Protein AF-X7ZBT9-F1 (afdb_monomer)

Structure (mmCIF, N/CA/C/O backbone):
data_AF-X7ZBT9-F1
#
_entry.id   AF-X7ZBT9-F1
#
loop_
_atom_site.group_PDB
_atom_site.id
_atom_site.type_symbol
_atom_site.label_atom_id
_atom_site.label_alt_id
_atom_site.label_comp_id
_atom_site.label_asym_id
_atom_site.label_entity_id
_atom_site.label_seq_id
_atom_site.pdbx_PDB_ins_code
_atom_site.Cartn_x
_atom_site.Cartn_y
_atom_site.Cartn_z
_atom_site.occupancy
_atom_site.B_iso_or_equiv
_atom_site.auth_seq_id
_atom_site.auth_comp_id
_atom_site.auth_asym_id
_atom_site.auth_atom_id
_atom_site.pdbx_PDB_model_num
ATOM 1 N N . MET A 1 1 ? 26.640 13.784 -29.247 1.00 38.78 1 MET A N 1
ATOM 2 C CA . MET A 1 1 ? 25.523 13.058 -28.616 1.00 38.78 1 MET A CA 1
ATOM 3 C C . MET A 1 1 ? 25.460 11.710 -29.312 1.00 38.78 1 MET A C 1
ATOM 5 O O . MET A 1 1 ? 25.264 11.748 -30.520 1.00 38.78 1 MET A O 1
ATOM 9 N N . PRO A 1 2 ? 25.760 10.568 -28.675 1.00 46.66 2 PRO A N 1
ATOM 10 C CA . PRO A 1 2 ? 25.520 9.290 -29.325 1.00 46.66 2 PRO A CA 1
ATOM 11 C C . PRO A 1 2 ? 24.024 8.960 -29.252 1.00 46.66 2 PRO A C 1
ATOM 13 O O . PRO A 1 2 ? 23.369 9.234 -28.246 1.00 46.66 2 PRO A O 1
ATOM 16 N N . ASP A 1 3 ? 23.516 8.446 -30.366 1.00 45.28 3 ASP A N 1
ATOM 17 C CA . ASP A 1 3 ? 22.115 8.160 -30.655 1.00 45.28 3 ASP A CA 1
ATOM 18 C C . ASP A 1 3 ? 21.509 7.125 -29.697 1.00 45.28 3 ASP A C 1
ATOM 20 O O . ASP A 1 3 ? 22.097 6.074 -29.435 1.00 45.28 3 ASP A O 1
ATOM 24 N N . GLY A 1 4 ? 20.313 7.428 -29.186 1.00 46.06 4 GLY A N 1
ATOM 25 C CA . GLY A 1 4 ? 19.530 6.525 -28.350 1.00 46.06 4 GLY A CA 1
ATOM 26 C C . GLY A 1 4 ? 19.068 5.315 -29.156 1.00 46.06 4 GLY A C 1
ATOM 27 O O . GLY A 1 4 ? 18.227 5.437 -30.048 1.00 46.06 4 GLY A O 1
ATOM 28 N N . ILE A 1 5 ? 19.623 4.147 -28.841 1.00 51.16 5 ILE A N 1
ATOM 29 C CA . ILE A 1 5 ? 19.105 2.868 -29.322 1.00 51.16 5 ILE A CA 1
ATOM 30 C C . ILE A 1 5 ? 17.706 2.710 -28.703 1.00 51.16 5 ILE A C 1
ATOM 32 O O . ILE A 1 5 ? 17.593 2.775 -27.478 1.00 51.16 5 ILE A O 1
ATOM 36 N N . PRO A 1 6 ? 16.636 2.556 -29.505 1.00 51.16 6 PRO A N 1
ATOM 37 C CA . PRO A 1 6 ? 15.311 2.301 -28.956 1.00 51.16 6 PRO A CA 1
ATOM 38 C C . PRO A 1 6 ? 15.354 0.997 -28.147 1.00 51.16 6 PRO A C 1
ATOM 40 O O . PRO A 1 6 ? 16.015 0.053 -28.595 1.00 51.16 6 PRO A O 1
ATOM 43 N N . PRO A 1 7 ? 14.669 0.925 -26.991 1.00 56.88 7 PRO A N 1
ATOM 44 C CA . PRO A 1 7 ? 14.669 -0.277 -26.176 1.00 56.88 7 PRO A CA 1
ATOM 45 C C . PRO A 1 7 ? 14.214 -1.443 -27.046 1.00 56.88 7 PRO A C 1
ATOM 47 O O . PRO A 1 7 ? 13.258 -1.339 -27.826 1.00 56.88 7 PRO A O 1
ATOM 50 N N . SER A 1 8 ? 14.938 -2.549 -26.955 1.00 60.81 8 SER A N 1
ATOM 51 C CA . SER A 1 8 ? 14.521 -3.787 -27.591 1.00 60.81 8 SER A CA 1
ATOM 52 C C . SER A 1 8 ? 13.119 -4.153 -27.085 1.00 60.81 8 SER A C 1
ATOM 54 O O . SER A 1 8 ? 12.761 -3.871 -25.941 1.00 60.81 8 SER A O 1
ATOM 56 N N . GLY A 1 9 ? 12.289 -4.797 -27.914 1.00 61.31 9 GLY A N 1
ATOM 57 C CA . GLY A 1 9 ? 10.924 -5.177 -27.507 1.00 61.31 9 GLY A CA 1
ATOM 58 C C . GLY A 1 9 ? 10.864 -6.055 -26.244 1.00 61.31 9 GLY A C 1
ATOM 59 O O . GLY A 1 9 ? 9.815 -6.144 -25.614 1.00 61.31 9 GLY A O 1
ATOM 60 N N . LEU A 1 10 ? 11.992 -6.665 -25.860 1.00 67.62 10 LEU A N 1
ATOM 61 C CA . LEU A 1 10 ? 12.171 -7.420 -24.621 1.00 67.62 10 LEU A CA 1
ATOM 62 C C . LEU A 1 10 ? 12.239 -6.509 -23.384 1.00 67.62 10 LEU A C 1
ATOM 64 O O . LEU A 1 10 ? 11.583 -6.800 -22.393 1.00 67.62 10 LEU A O 1
ATOM 68 N N . GLU A 1 11 ? 12.960 -5.388 -23.452 1.00 77.88 11 GLU A N 1
ATOM 69 C CA . GLU A 1 11 ? 13.123 -4.449 -22.328 1.00 77.88 11 GLU A CA 1
ATOM 70 C C . GLU A 1 11 ? 11.810 -3.722 -22.002 1.00 77.88 11 GLU A C 1
ATOM 72 O O . GLU A 1 11 ? 11.448 -3.563 -20.837 1.00 77.88 11 GLU A O 1
ATOM 77 N N . ALA A 1 12 ? 11.046 -3.349 -23.034 1.00 77.19 12 ALA A N 1
ATOM 78 C CA . ALA A 1 12 ? 9.715 -2.770 -22.857 1.00 77.19 12 ALA A CA 1
ATOM 79 C C . ALA A 1 12 ? 8.717 -3.771 -22.243 1.00 77.19 12 ALA A C 1
ATOM 81 O O . ALA A 1 12 ? 7.903 -3.386 -21.404 1.00 77.19 12 ALA A O 1
ATOM 82 N N . GLY A 1 13 ? 8.790 -5.046 -22.643 1.00 82.88 13 GLY A N 1
ATOM 83 C CA . GLY A 1 13 ? 7.959 -6.115 -22.085 1.00 82.88 13 GLY A CA 1
ATOM 84 C C . GLY A 1 13 ? 8.285 -6.414 -20.621 1.00 82.88 13 GLY A C 1
ATOM 85 O O . GLY A 1 13 ? 7.374 -6.496 -19.800 1.00 82.88 13 GLY A O 1
ATOM 86 N N . GLU A 1 14 ? 9.572 -6.498 -20.279 1.00 86.88 14 GLU A N 1
ATOM 87 C CA . GLU A 1 14 ? 10.027 -6.751 -18.906 1.00 86.88 14 GLU A CA 1
ATOM 88 C C . GLU A 1 14 ? 9.612 -5.614 -17.963 1.00 86.88 14 GLU A C 1
ATOM 90 O O . GLU A 1 14 ? 9.043 -5.858 -16.898 1.00 86.88 14 GLU A O 1
ATOM 95 N N . LEU A 1 15 ? 9.801 -4.352 -18.374 1.00 88.62 15 LEU A N 1
ATOM 96 C CA . LEU A 1 15 ? 9.361 -3.209 -17.573 1.00 88.62 15 LEU A CA 1
ATOM 97 C C . LEU A 1 15 ? 7.840 -3.187 -17.378 1.00 88.62 15 LEU A C 1
ATOM 99 O O . LEU A 1 15 ? 7.372 -2.841 -16.292 1.00 88.62 15 LEU A O 1
ATOM 103 N N . ALA A 1 16 ? 7.066 -3.554 -18.401 1.00 89.31 16 ALA A N 1
ATOM 104 C CA . ALA A 1 16 ? 5.615 -3.668 -18.280 1.00 89.31 16 ALA A CA 1
ATOM 105 C C . ALA A 1 16 ? 5.220 -4.757 -17.267 1.00 89.31 16 ALA A C 1
ATOM 107 O O . ALA A 1 16 ? 4.338 -4.536 -16.437 1.00 89.31 16 ALA A O 1
ATOM 108 N N . ASP A 1 17 ? 5.909 -5.900 -17.267 1.00 89.56 17 ASP A N 1
ATOM 109 C CA . ASP A 1 17 ? 5.680 -6.963 -16.289 1.00 89.56 17 ASP A CA 1
ATOM 110 C C . ASP A 1 17 ? 6.048 -6.544 -14.861 1.00 89.56 17 ASP A C 1
ATOM 112 O O . ASP A 1 17 ? 5.274 -6.803 -13.934 1.00 89.56 17 ASP A O 1
ATOM 116 N N . ILE A 1 18 ? 7.168 -5.838 -14.683 1.00 92.38 18 ILE A N 1
ATOM 117 C CA . ILE A 1 18 ? 7.577 -5.256 -13.398 1.00 92.38 18 ILE A CA 1
ATOM 118 C C . ILE A 1 18 ? 6.502 -4.285 -12.890 1.00 92.38 18 ILE A C 1
ATOM 120 O O . ILE A 1 18 ? 6.001 -4.457 -11.777 1.00 92.38 18 ILE A O 1
ATOM 124 N N . LYS A 1 19 ? 6.090 -3.315 -13.721 1.00 93.50 19 LYS A N 1
ATOM 125 C CA . LYS A 1 19 ? 5.034 -2.339 -13.393 1.00 93.50 19 LYS A CA 1
ATOM 126 C C . LYS A 1 19 ? 3.733 -3.037 -13.010 1.00 93.50 19 LYS A C 1
ATOM 128 O O . LYS A 1 19 ? 3.103 -2.681 -12.013 1.00 93.50 19 LYS A O 1
ATOM 133 N N . ARG A 1 20 ? 3.346 -4.070 -13.759 1.00 94.06 20 ARG A N 1
ATOM 134 C CA . ARG A 1 20 ? 2.137 -4.855 -13.502 1.00 94.06 20 ARG A CA 1
ATOM 135 C C . ARG A 1 20 ? 2.178 -5.532 -12.134 1.00 94.06 20 ARG A C 1
ATOM 137 O O . ARG A 1 20 ? 1.228 -5.381 -11.367 1.00 94.06 20 ARG A O 1
ATOM 144 N N . VAL A 1 21 ? 3.245 -6.260 -11.793 1.00 95.00 21 VAL A N 1
ATOM 145 C CA . VAL A 1 21 ? 3.297 -6.973 -10.501 1.00 95.00 21 VAL A CA 1
ATOM 146 C C . VAL A 1 21 ? 3.386 -6.019 -9.310 1.00 95.00 21 VAL A C 1
ATOM 148 O O . VAL A 1 21 ? 2.762 -6.277 -8.279 1.00 95.00 21 VAL A O 1
ATOM 151 N N . THR A 1 22 ? 4.075 -4.880 -9.443 1.00 95.19 22 THR A N 1
ATOM 152 C CA . THR A 1 22 ? 4.143 -3.877 -8.370 1.00 95.19 22 THR A CA 1
ATOM 153 C C . THR A 1 22 ? 2.823 -3.135 -8.194 1.00 95.19 22 THR A C 1
ATOM 155 O O . THR A 1 22 ? 2.362 -2.976 -7.065 1.00 95.19 22 THR A O 1
ATOM 158 N N . ASN A 1 23 ? 2.158 -2.743 -9.285 1.00 96.44 23 ASN A N 1
ATOM 159 C CA . ASN A 1 23 ? 0.844 -2.103 -9.211 1.00 96.44 23 ASN A CA 1
ATOM 160 C C . ASN A 1 23 ? -0.210 -3.066 -8.639 1.00 96.44 23 ASN A C 1
ATOM 162 O O . ASN A 1 23 ? -1.029 -2.660 -7.813 1.00 96.44 23 ASN A O 1
ATOM 166 N N . GLN A 1 24 ? -0.158 -4.354 -9.003 1.00 96.44 24 GLN A N 1
ATOM 167 C CA . GLN A 1 24 ? -1.043 -5.365 -8.420 1.00 96.44 24 GLN A CA 1
ATOM 168 C C . GLN A 1 24 ? -0.802 -5.513 -6.913 1.00 96.44 24 GLN A C 1
ATOM 170 O O . GLN A 1 24 ? -1.763 -5.552 -6.147 1.00 96.44 24 GLN A O 1
ATOM 175 N N . ALA A 1 25 ? 0.459 -5.517 -6.469 1.00 96.50 25 ALA A N 1
ATOM 176 C CA . ALA A 1 25 ? 0.789 -5.555 -5.047 1.00 96.50 25 ALA A CA 1
ATOM 177 C C . ALA A 1 25 ? 0.223 -4.346 -4.280 1.00 96.50 25 ALA A C 1
ATOM 179 O O . ALA A 1 25 ? -0.287 -4.515 -3.173 1.00 96.50 25 ALA A O 1
ATOM 180 N N . VAL A 1 26 ? 0.249 -3.143 -4.870 1.00 97.19 26 VAL A N 1
ATOM 181 C CA . VAL A 1 26 ? -0.353 -1.938 -4.268 1.00 97.19 26 VAL A CA 1
ATOM 182 C C . VAL A 1 26 ? -1.865 -2.098 -4.112 1.00 97.19 26 VAL A C 1
ATOM 184 O O . VAL A 1 26 ? -2.407 -1.810 -3.044 1.00 97.19 26 VAL A O 1
ATOM 187 N N . VAL A 1 27 ? -2.555 -2.587 -5.145 1.00 97.00 27 VAL A N 1
ATOM 188 C CA . VAL A 1 27 ? -4.008 -2.822 -5.100 1.00 97.00 27 VAL A CA 1
ATOM 189 C C . VAL A 1 27 ? -4.367 -3.885 -4.055 1.00 97.00 27 VAL A C 1
ATOM 191 O O . VAL A 1 27 ? -5.277 -3.673 -3.246 1.00 97.00 27 VAL A O 1
ATOM 194 N N . ASP A 1 28 ? -3.627 -4.992 -4.021 1.00 96.62 28 ASP A N 1
ATOM 195 C CA . ASP A 1 28 ? -3.826 -6.078 -3.057 1.00 96.62 28 ASP A CA 1
ATOM 196 C C . ASP A 1 28 ? -3.590 -5.596 -1.618 1.00 96.62 28 ASP A C 1
ATOM 198 O O . ASP A 1 28 ? -4.358 -5.915 -0.705 1.00 96.62 28 ASP A O 1
ATOM 202 N N . GLN A 1 29 ? -2.560 -4.777 -1.398 1.00 96.44 29 GLN A N 1
ATOM 203 C CA . GLN A 1 29 ? -2.276 -4.213 -0.084 1.00 96.44 29 GLN A CA 1
ATOM 204 C C . GLN A 1 29 ? -3.326 -3.169 0.325 1.00 96.44 29 GLN A C 1
ATOM 206 O O . GLN A 1 29 ? -3.733 -3.136 1.488 1.00 96.44 29 GLN A O 1
ATOM 211 N N . MET A 1 30 ? -3.861 -2.385 -0.618 1.00 97.44 30 MET A N 1
ATOM 212 C CA . MET A 1 30 ? -4.964 -1.458 -0.341 1.00 97.44 30 MET A CA 1
ATOM 213 C C . MET A 1 30 ? -6.231 -2.199 0.101 1.00 97.44 30 MET A C 1
ATOM 215 O O . MET A 1 30 ? -6.981 -1.703 0.944 1.00 97.44 30 MET A O 1
ATOM 219 N N . ALA A 1 31 ? -6.474 -3.410 -0.410 1.00 97.19 31 ALA A N 1
ATOM 220 C CA . ALA A 1 31 ? -7.574 -4.239 0.073 1.00 97.19 31 ALA A CA 1
ATOM 221 C C . ALA A 1 31 ? -7.416 -4.584 1.567 1.00 97.19 31 ALA A C 1
ATOM 223 O O . ALA A 1 31 ? -8.400 -4.535 2.310 1.00 97.19 31 ALA A O 1
ATOM 224 N N . LYS A 1 32 ? -6.186 -4.847 2.036 1.00 96.62 32 LYS A N 1
ATOM 225 C CA . LYS A 1 32 ? -5.897 -5.066 3.466 1.00 96.62 32 LYS A CA 1
ATOM 226 C C . LYS A 1 32 ? -6.098 -3.794 4.291 1.00 96.62 32 LYS A C 1
ATOM 228 O O . LYS A 1 32 ? -6.722 -3.858 5.347 1.00 96.62 32 LYS A O 1
ATOM 233 N N . VAL A 1 33 ? -5.655 -2.640 3.785 1.00 97.44 33 VAL A N 1
ATOM 234 C CA . VAL A 1 33 ? -5.876 -1.326 4.422 1.00 97.44 33 VAL A CA 1
ATOM 235 C C . VAL A 1 33 ? -7.374 -1.050 4.604 1.00 97.44 33 VAL A C 1
ATOM 237 O O . VAL A 1 33 ? -7.819 -0.716 5.702 1.00 97.44 33 VAL A O 1
ATOM 240 N N . ARG A 1 34 ? -8.186 -1.268 3.560 1.00 98.00 34 ARG A N 1
ATOM 241 C CA . ARG A 1 34 ? -9.652 -1.117 3.626 1.00 98.00 34 ARG A CA 1
ATOM 242 C C . ARG A 1 34 ? -10.294 -2.096 4.607 1.00 98.00 34 ARG A C 1
ATOM 244 O O . ARG A 1 34 ? -11.214 -1.717 5.329 1.00 98.00 34 ARG A O 1
ATOM 251 N N . ALA A 1 35 ? -9.821 -3.341 4.654 1.00 97.50 35 ALA A N 1
ATOM 252 C CA . ALA A 1 35 ? -10.314 -4.331 5.608 1.00 97.50 35 ALA A CA 1
ATOM 253 C C . ALA A 1 35 ? -10.018 -3.924 7.063 1.00 97.50 35 ALA A C 1
ATOM 255 O O . ALA A 1 35 ? -10.899 -4.039 7.916 1.00 97.50 35 ALA A O 1
ATOM 256 N N . ALA A 1 36 ? -8.820 -3.396 7.334 1.00 96.31 36 ALA A N 1
ATOM 257 C CA . ALA A 1 36 ? -8.447 -2.894 8.653 1.00 96.31 36 ALA A CA 1
ATOM 258 C C . ALA A 1 36 ? -9.293 -1.676 9.067 1.00 96.31 36 ALA A C 1
ATOM 260 O O . ALA A 1 36 ? -9.833 -1.659 10.173 1.00 96.31 36 ALA A O 1
ATOM 261 N N . GLN A 1 37 ? -9.497 -0.709 8.162 1.00 96.12 37 GLN A N 1
ATOM 262 C CA . GLN A 1 37 ? -10.377 0.440 8.413 1.00 96.12 37 GLN A CA 1
ATOM 263 C C . GLN A 1 37 ? -11.812 -0.009 8.726 1.00 96.12 37 GLN A C 1
ATOM 265 O O . GLN A 1 37 ? -12.390 0.396 9.731 1.00 96.12 37 GLN A O 1
ATOM 270 N N . LYS A 1 38 ? -12.358 -0.940 7.935 1.00 97.38 38 LYS A N 1
ATOM 271 C CA . LYS A 1 38 ? -13.702 -1.486 8.160 1.00 97.38 38 LYS A CA 1
ATOM 272 C C . LYS A 1 38 ? -13.843 -2.168 9.525 1.00 97.38 38 LYS A C 1
ATOM 274 O O . LYS A 1 38 ? -14.918 -2.124 10.123 1.00 97.38 38 LYS A O 1
ATOM 279 N N . ALA A 1 39 ? -12.785 -2.803 10.029 1.00 96.62 39 ALA A N 1
ATOM 280 C CA . ALA A 1 39 ? -12.795 -3.413 11.355 1.00 96.62 39 ALA A CA 1
ATOM 281 C C . ALA A 1 39 ? -12.865 -2.358 12.476 1.00 96.62 39 ALA A C 1
ATOM 283 O O . ALA A 1 39 ? -13.600 -2.558 13.446 1.00 96.62 39 ALA A O 1
ATOM 284 N N . ILE A 1 40 ? -12.172 -1.221 12.319 1.00 95.00 40 ILE A N 1
ATOM 285 C CA . ILE A 1 40 ? -12.288 -0.062 13.221 1.00 95.00 40 ILE A CA 1
ATOM 286 C C . ILE A 1 40 ? -13.719 0.480 13.195 1.00 95.00 40 ILE A C 1
ATOM 288 O O . ILE A 1 40 ? -14.344 0.606 14.249 1.00 95.00 40 ILE A O 1
ATOM 292 N N . ASP A 1 41 ? -14.265 0.733 12.004 1.00 96.38 41 ASP A N 1
ATOM 293 C CA . ASP A 1 41 ? -15.617 1.278 11.842 1.00 96.38 41 ASP A CA 1
ATOM 294 C C . ASP A 1 41 ? -16.671 0.354 12.468 1.00 96.38 41 ASP A C 1
ATOM 296 O O . ASP A 1 41 ? -17.585 0.809 13.155 1.00 96.38 41 ASP A O 1
ATOM 300 N N . HIS A 1 42 ? -16.516 -0.963 12.302 1.00 96.31 42 HIS A N 1
ATOM 301 C CA . HIS A 1 42 ? -17.393 -1.959 12.912 1.00 96.31 42 HIS A CA 1
ATOM 302 C C . HIS A 1 42 ? -17.316 -1.955 14.447 1.00 96.31 42 HIS A C 1
ATOM 304 O O . HIS A 1 42 ? -18.346 -2.055 15.121 1.00 96.31 42 HIS A O 1
ATOM 310 N N . ALA A 1 43 ? -16.115 -1.835 15.021 1.00 94.81 43 ALA A N 1
ATOM 311 C CA . ALA A 1 43 ? -15.944 -1.741 16.469 1.00 94.81 43 ALA A CA 1
ATOM 312 C C . ALA A 1 43 ? -16.605 -0.469 17.029 1.00 94.81 43 ALA A C 1
ATOM 314 O O . ALA A 1 43 ? -17.355 -0.540 18.004 1.00 94.81 43 ALA A O 1
ATOM 315 N N . LEU A 1 44 ? -16.411 0.675 16.366 1.00 94.69 44 LEU A N 1
ATOM 316 C CA . LEU A 1 44 ? -17.047 1.941 16.738 1.00 94.69 44 LEU A CA 1
ATOM 317 C C . LEU A 1 44 ? -18.575 1.876 16.613 1.00 94.69 44 LEU A C 1
ATOM 319 O O . LEU A 1 44 ? -19.286 2.280 17.534 1.00 94.69 44 LEU A O 1
ATOM 323 N N . ALA A 1 45 ? -19.091 1.304 15.524 1.00 96.06 45 ALA A N 1
ATOM 324 C CA . ALA A 1 45 ? -20.523 1.101 15.329 1.00 96.06 45 ALA A CA 1
ATOM 325 C C . ALA A 1 45 ? -21.121 0.171 16.396 1.00 96.06 45 ALA A C 1
ATOM 327 O O . ALA A 1 45 ? -22.215 0.424 16.898 1.00 96.06 45 ALA A O 1
ATOM 328 N N . THR A 1 46 ? -20.400 -0.879 16.797 1.00 93.88 46 THR A N 1
ATOM 329 C CA . THR A 1 46 ? -20.829 -1.781 17.878 1.00 93.88 46 THR A CA 1
ATOM 330 C C . THR A 1 46 ? -20.918 -1.032 19.207 1.00 93.88 46 THR A C 1
ATOM 332 O O . THR A 1 46 ? -21.944 -1.100 19.880 1.00 93.88 46 THR A O 1
ATOM 335 N N . ALA A 1 47 ? -19.890 -0.254 19.555 1.00 93.75 47 ALA A N 1
ATOM 336 C CA . ALA A 1 47 ? -19.886 0.554 20.771 1.00 93.75 47 ALA A CA 1
ATOM 337 C C . ALA A 1 47 ? -21.002 1.609 20.789 1.00 93.75 47 ALA A C 1
ATOM 339 O O . ALA A 1 47 ? -21.614 1.846 21.829 1.00 93.75 47 ALA A O 1
ATOM 340 N N . TYR A 1 48 ? -21.303 2.211 19.637 1.00 92.19 48 TYR A N 1
ATOM 341 C CA . TYR A 1 48 ? -22.396 3.168 19.494 1.00 92.19 48 TYR A CA 1
ATOM 342 C C . TYR A 1 48 ? -23.774 2.503 19.632 1.00 92.19 48 TYR A C 1
ATOM 344 O O . TYR A 1 48 ? -24.609 2.957 20.407 1.00 92.19 48 TYR A O 1
ATOM 352 N N . THR A 1 49 ? -24.007 1.399 18.919 1.00 95.25 49 THR A N 1
ATOM 353 C CA . THR A 1 49 ? -25.324 0.739 18.847 1.00 95.25 49 THR A CA 1
ATOM 354 C C . THR A 1 49 ? -25.682 -0.061 20.097 1.00 95.25 49 THR A C 1
ATOM 356 O O . THR A 1 49 ? -26.853 -0.120 20.464 1.00 95.25 49 THR A O 1
ATOM 359 N N . LYS A 1 50 ? -24.702 -0.685 20.759 1.00 92.12 50 LYS A N 1
ATOM 360 C CA . LYS A 1 50 ? -24.906 -1.435 22.012 1.00 92.12 50 LYS A CA 1
ATOM 361 C C . LYS A 1 50 ? -24.787 -0.553 23.257 1.00 92.12 50 LYS A C 1
ATOM 363 O O . LYS A 1 50 ? -25.186 -0.965 24.341 1.00 92.12 50 LYS A O 1
ATOM 368 N N . GLY A 1 51 ? -24.280 0.669 23.094 1.00 86.75 51 GLY A N 1
ATOM 369 C CA . GLY A 1 51 ? -23.978 1.599 24.173 1.00 86.75 51 GLY A CA 1
ATOM 370 C C . GLY A 1 51 ? -22.587 1.349 24.755 1.00 86.75 51 GLY A C 1
ATOM 371 O O . GLY A 1 51 ? -22.221 0.217 25.069 1.00 86.75 51 GLY A O 1
ATOM 372 N N . GLN A 1 52 ? -21.815 2.419 24.946 1.00 84.25 52 GLN A N 1
ATOM 373 C CA . GLN A 1 52 ? -20.412 2.343 25.380 1.00 84.25 52 GLN A CA 1
ATOM 374 C C . GLN 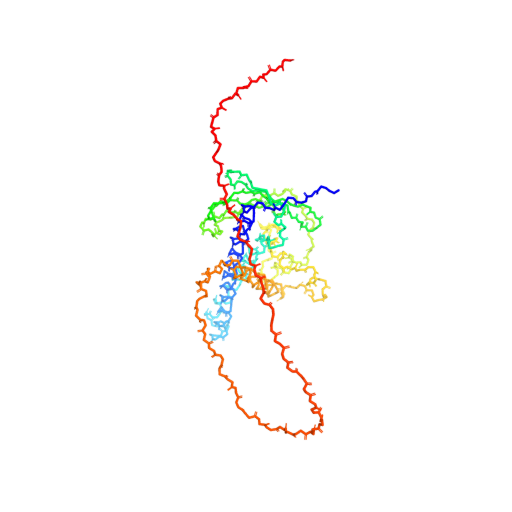A 1 52 ? -20.230 1.742 26.785 1.00 84.25 52 GLN A C 1
ATOM 376 O O . GLN A 1 52 ? -19.152 1.256 27.105 1.00 84.25 52 GLN A O 1
ATOM 381 N N . GLY A 1 53 ? -21.276 1.762 27.617 1.00 84.88 53 GLY A N 1
ATOM 382 C CA . GLY A 1 53 ? -21.283 1.147 28.948 1.00 84.88 53 GLY A CA 1
ATOM 383 C C . GLY A 1 53 ? -21.688 -0.331 28.973 1.00 84.88 53 GLY A C 1
ATOM 384 O O . GLY A 1 53 ? -21.626 -0.943 30.035 1.00 84.88 53 GLY A O 1
ATOM 385 N N . SER A 1 54 ? -22.120 -0.902 27.843 1.00 91.88 54 SER A N 1
ATOM 386 C CA . SER A 1 54 ? -22.448 -2.331 27.752 1.00 91.88 54 SER A CA 1
ATOM 387 C C . SER A 1 54 ? -21.178 -3.191 27.697 1.00 91.88 54 SER A C 1
ATOM 389 O O . SER A 1 54 ? -20.155 -2.715 27.195 1.00 91.88 54 SER A O 1
ATOM 391 N N . PRO A 1 55 ? -21.223 -4.461 28.142 1.00 92.75 55 PRO A N 1
ATOM 392 C CA . PRO A 1 55 ? -20.100 -5.387 27.989 1.00 92.75 55 PRO A CA 1
ATOM 393 C C . PRO A 1 55 ? -19.610 -5.497 26.537 1.00 92.75 55 PRO A C 1
ATOM 395 O O . PRO A 1 55 ? -18.408 -5.500 26.279 1.00 92.75 55 PRO A O 1
ATOM 398 N N . GLU A 1 56 ? -20.530 -5.527 25.573 1.00 88.38 56 GLU A N 1
ATOM 399 C CA . GLU A 1 56 ? -20.223 -5.607 24.145 1.00 88.38 56 GLU A CA 1
ATOM 400 C C . GLU A 1 56 ? -19.578 -4.321 23.621 1.00 88.38 56 GLU A C 1
ATOM 402 O O . GLU A 1 56 ? -18.612 -4.378 22.857 1.00 88.38 56 GLU A O 1
ATOM 407 N N . GLY A 1 57 ? -20.082 -3.156 24.039 1.00 91.31 57 GLY A N 1
ATOM 408 C CA . GLY A 1 57 ? -19.513 -1.865 23.666 1.00 91.31 57 GLY A CA 1
ATOM 409 C C . GLY A 1 57 ? -18.118 -1.659 24.251 1.00 91.31 57 GLY A C 1
ATOM 410 O O . GLY A 1 57 ? -17.210 -1.248 23.531 1.00 91.31 57 GLY A O 1
ATOM 411 N N . GLN A 1 58 ? -17.910 -2.029 25.516 1.00 92.88 58 GLN A N 1
ATOM 412 C CA . GLN A 1 58 ? -16.596 -1.988 26.160 1.00 92.88 58 GLN A CA 1
ATOM 413 C C . GLN A 1 58 ? -15.605 -2.944 25.490 1.00 92.88 58 GLN A C 1
ATOM 415 O O . GLN A 1 58 ? -14.477 -2.547 25.206 1.00 92.88 58 GLN A O 1
ATOM 420 N N . ALA A 1 59 ? -16.025 -4.171 25.164 1.00 93.00 59 ALA A N 1
ATOM 421 C CA . ALA A 1 59 ? -15.186 -5.126 24.444 1.00 93.00 59 ALA A CA 1
ATOM 422 C C . ALA A 1 59 ? -14.806 -4.625 23.039 1.00 93.00 59 ALA A C 1
ATOM 424 O O . ALA A 1 59 ? -13.675 -4.828 22.596 1.00 93.00 59 ALA A O 1
ATOM 425 N N . ALA A 1 60 ? -15.722 -3.946 22.341 1.00 92.56 60 ALA A N 1
ATOM 426 C CA . ALA A 1 60 ? -15.438 -3.340 21.044 1.00 92.56 60 ALA A CA 1
ATOM 427 C C . ALA A 1 60 ? -14.436 -2.177 21.157 1.00 92.56 60 ALA A C 1
ATOM 429 O O . ALA A 1 60 ? -13.479 -2.121 20.385 1.00 92.56 60 ALA A O 1
ATOM 430 N N . LEU A 1 61 ? -14.604 -1.290 22.146 1.00 91.75 61 LEU A N 1
ATOM 431 C CA . LEU A 1 61 ? -13.679 -0.179 22.398 1.00 91.75 61 LEU A CA 1
ATOM 432 C C . LEU A 1 61 ? -12.290 -0.665 22.835 1.00 91.75 61 LEU A C 1
ATOM 434 O O . LEU A 1 61 ? -11.284 -0.107 22.400 1.00 91.75 61 LEU A O 1
ATOM 438 N N . ALA A 1 62 ? -12.220 -1.737 23.626 1.00 93.00 62 ALA A N 1
ATOM 439 C CA . ALA A 1 62 ? -10.962 -2.331 24.076 1.00 93.00 62 ALA A CA 1
ATOM 440 C C . ALA A 1 62 ? -10.105 -2.883 22.922 1.00 93.00 62 ALA A C 1
ATOM 442 O O . ALA A 1 62 ? -8.885 -2.948 23.046 1.00 93.00 62 ALA A O 1
ATOM 443 N N . ARG A 1 63 ? -10.719 -3.244 21.785 1.00 92.38 63 ARG A N 1
ATOM 444 C CA . ARG A 1 63 ? -10.010 -3.705 20.577 1.00 92.38 63 ARG A CA 1
ATOM 445 C C . ARG A 1 63 ? -9.468 -2.566 19.715 1.00 92.38 63 ARG A C 1
ATOM 447 O O . ARG A 1 63 ? -8.663 -2.819 18.824 1.00 92.38 63 ARG A O 1
ATOM 454 N N . LEU A 1 64 ? -9.887 -1.318 19.941 1.00 91.25 64 LEU A N 1
ATOM 455 C CA . LEU A 1 64 ? -9.492 -0.194 19.086 1.00 91.25 64 LEU A CA 1
ATOM 456 C C . LEU A 1 64 ? -7.975 0.018 18.981 1.00 91.25 64 LEU A C 1
ATOM 458 O O . LEU A 1 64 ? -7.532 0.269 17.862 1.00 91.25 64 LEU A O 1
ATOM 462 N N . PRO A 1 65 ? -7.164 -0.086 20.054 1.00 89.88 65 PRO A N 1
ATOM 463 C CA . PRO A 1 65 ? -5.714 0.075 19.932 1.00 89.88 65 PRO A CA 1
ATOM 464 C C . PRO A 1 65 ? -5.095 -0.941 18.963 1.00 89.88 65 PRO A C 1
ATOM 466 O O . PRO A 1 65 ? -4.333 -0.570 18.073 1.00 89.88 65 PRO A O 1
ATOM 469 N N . GLU A 1 66 ? -5.494 -2.211 19.066 1.00 90.06 66 GLU A N 1
ATOM 470 C CA . GLU A 1 66 ? -5.030 -3.277 18.174 1.00 90.06 66 GLU A CA 1
ATOM 471 C C . GLU A 1 66 ? -5.508 -3.061 16.731 1.00 90.06 66 GLU A C 1
ATOM 473 O O . GLU A 1 66 ? -4.726 -3.171 15.790 1.00 90.06 66 GLU A O 1
ATOM 478 N N . LEU A 1 67 ? -6.772 -2.678 16.534 1.00 93.50 67 LEU A N 1
ATOM 479 C CA . LEU A 1 67 ? -7.313 -2.408 15.199 1.00 93.50 67 LEU A CA 1
ATOM 480 C C . LEU A 1 67 ? -6.624 -1.215 14.520 1.00 93.50 67 LEU A C 1
ATOM 482 O O . LEU A 1 67 ? -6.333 -1.271 13.325 1.00 93.50 67 LEU A O 1
ATOM 486 N N . LYS A 1 68 ? -6.318 -0.155 15.278 1.00 90.94 68 LYS A N 1
ATOM 487 C CA . LYS A 1 68 ? -5.549 0.993 14.783 1.00 90.94 68 LYS A CA 1
ATOM 488 C C . LYS A 1 68 ? -4.115 0.608 14.445 1.00 90.94 68 LYS A C 1
ATOM 490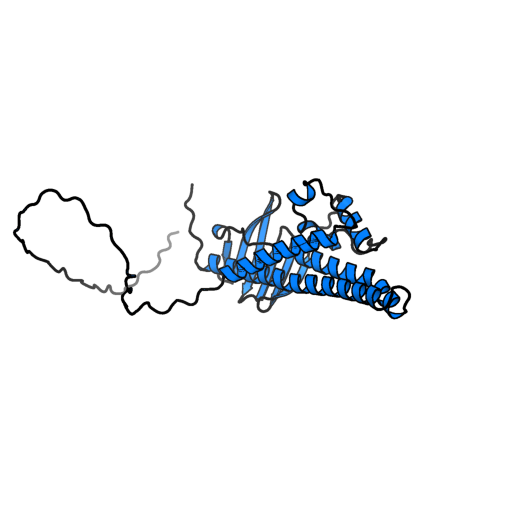 O O . LYS A 1 68 ? -3.618 1.039 13.409 1.00 90.94 68 LYS A O 1
ATOM 495 N N . LYS A 1 69 ? -3.476 -0.229 15.268 1.00 89.75 69 LYS A N 1
ATOM 496 C CA . LYS A 1 69 ? -2.167 -0.805 14.950 1.00 89.75 69 LYS A CA 1
ATOM 497 C C . LYS A 1 69 ? -2.218 -1.600 13.642 1.00 89.75 69 LYS A C 1
ATOM 499 O O . LYS A 1 69 ? -1.393 -1.351 12.776 1.00 89.75 69 LYS A O 1
ATOM 504 N N . ASN A 1 70 ? -3.214 -2.464 13.452 1.00 92.38 70 ASN A N 1
ATOM 505 C CA . ASN A 1 70 ? -3.365 -3.251 12.224 1.00 92.38 70 ASN A CA 1
ATOM 506 C C . ASN A 1 70 ? -3.565 -2.371 10.979 1.00 92.38 70 ASN A C 1
ATOM 508 O O . ASN A 1 70 ? -3.003 -2.660 9.925 1.00 92.38 70 ASN A O 1
ATOM 512 N N . LEU A 1 71 ? -4.344 -1.286 11.089 1.00 93.62 71 LEU A N 1
ATOM 513 C CA . LEU A 1 71 ? -4.479 -0.304 10.009 1.00 93.62 71 LEU A CA 1
ATOM 514 C C . LEU A 1 71 ? -3.137 0.358 9.695 1.00 93.62 71 LEU A C 1
ATOM 516 O O . LEU A 1 71 ? -2.750 0.465 8.535 1.00 93.62 71 LEU A O 1
ATOM 520 N N . ALA A 1 72 ? -2.438 0.805 10.731 1.00 90.94 72 ALA A N 1
ATOM 521 C CA . ALA A 1 72 ? -1.176 1.501 10.596 1.00 90.94 72 ALA A CA 1
ATOM 522 C C . ALA A 1 72 ? -0.092 0.579 9.993 1.00 90.94 72 ALA A C 1
ATOM 524 O O . ALA A 1 72 ? 0.600 0.991 9.063 1.00 90.94 72 ALA A O 1
ATOM 525 N N . ASP A 1 73 ? -0.006 -0.678 10.435 1.00 90.81 73 ASP A N 1
ATOM 526 C CA . ASP A 1 73 ? 0.888 -1.696 9.872 1.00 90.81 73 ASP A CA 1
ATOM 527 C C . ASP A 1 73 ? 0.550 -1.952 8.386 1.00 90.81 73 ASP A C 1
ATOM 529 O O . ASP A 1 73 ? 1.438 -1.933 7.534 1.00 90.81 73 ASP A O 1
ATOM 533 N N . ALA A 1 74 ? -0.738 -2.080 8.036 1.00 94.06 74 ALA A N 1
ATOM 534 C CA . ALA A 1 74 ? -1.165 -2.269 6.647 1.00 94.06 74 ALA A CA 1
ATOM 535 C C . ALA A 1 74 ? -0.823 -1.071 5.741 1.00 94.06 74 ALA A C 1
ATOM 537 O O . ALA A 1 74 ? -0.439 -1.271 4.585 1.00 94.06 74 ALA A O 1
ATOM 538 N N . LEU A 1 75 ? -0.959 0.158 6.256 1.00 93.94 75 LEU A N 1
ATOM 539 C CA . LEU A 1 75 ? -0.576 1.393 5.566 1.00 93.94 75 LEU A CA 1
ATOM 540 C C . LEU A 1 75 ? 0.941 1.492 5.394 1.00 93.94 75 LEU A C 1
ATOM 542 O O . LEU A 1 75 ? 1.414 1.867 4.324 1.00 93.94 75 LEU A O 1
ATOM 546 N N . ASN A 1 76 ? 1.705 1.120 6.419 1.00 90.81 76 ASN A N 1
ATOM 547 C CA . ASN A 1 76 ? 3.157 1.052 6.341 1.00 90.81 76 ASN A CA 1
ATOM 548 C C . ASN A 1 76 ? 3.616 0.063 5.265 1.00 90.81 76 ASN A C 1
ATOM 550 O O . ASN A 1 76 ? 4.439 0.411 4.425 1.00 90.81 76 ASN A O 1
ATOM 554 N N . ASP A 1 77 ? 3.051 -1.139 5.242 1.00 91.81 77 ASP A N 1
ATOM 555 C CA . ASP A 1 77 ? 3.362 -2.139 4.221 1.00 91.81 77 ASP A CA 1
ATOM 556 C C . ASP A 1 77 ? 3.012 -1.647 2.808 1.00 91.81 77 ASP A C 1
ATOM 558 O O . ASP A 1 77 ? 3.784 -1.863 1.878 1.00 91.81 77 ASP A O 1
ATOM 562 N N . LEU A 1 78 ? 1.885 -0.939 2.640 1.00 94.44 78 LEU A N 1
ATOM 563 C CA . LEU A 1 78 ? 1.517 -0.325 1.357 1.00 94.44 78 LEU A CA 1
ATOM 564 C C . LEU A 1 78 ? 2.535 0.730 0.934 1.00 94.44 78 LEU A C 1
ATOM 566 O O . LEU A 1 78 ? 2.958 0.761 -0.220 1.00 94.44 78 LEU A O 1
ATOM 570 N N . GLY A 1 79 ? 2.938 1.587 1.867 1.00 90.50 79 GLY A N 1
ATOM 571 C CA . GLY A 1 79 ? 3.902 2.645 1.611 1.00 90.50 79 GLY A CA 1
ATOM 572 C C . GLY A 1 79 ? 5.304 2.135 1.269 1.00 90.50 79 GLY A C 1
ATOM 573 O O . GLY A 1 79 ? 5.995 2.765 0.471 1.00 90.50 79 GLY A O 1
ATOM 574 N N . LYS A 1 80 ? 5.698 0.962 1.785 1.00 90.25 80 LYS A N 1
ATOM 575 C CA . LYS A 1 80 ? 6.971 0.290 1.459 1.00 90.25 80 LYS A CA 1
ATOM 576 C C . LYS A 1 80 ? 7.041 -0.254 0.038 1.00 90.25 80 LYS A C 1
ATOM 578 O O . LYS A 1 80 ? 8.130 -0.604 -0.411 1.00 90.25 80 LYS A O 1
ATOM 583 N N . LEU A 1 81 ? 5.916 -0.392 -0.659 1.00 92.62 81 LEU A N 1
ATOM 584 C CA . LEU A 1 81 ? 5.945 -0.845 -2.045 1.00 92.62 81 LEU A CA 1
ATOM 585 C C . LEU A 1 81 ? 6.625 0.219 -2.915 1.00 92.62 81 LEU A C 1
ATOM 587 O O . LEU A 1 81 ? 6.455 1.410 -2.642 1.00 92.62 81 LEU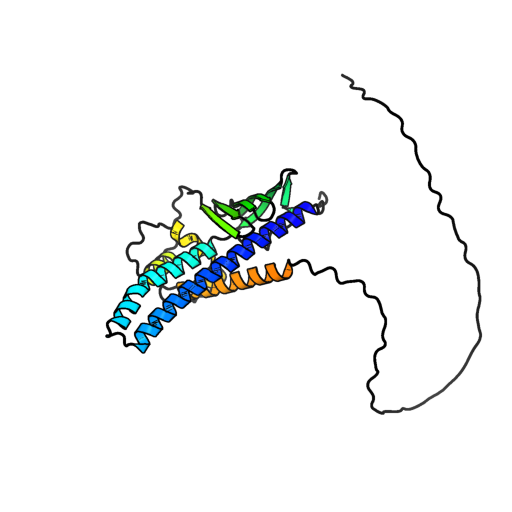 A O 1
ATOM 591 N N . PRO A 1 82 ? 7.367 -0.165 -3.959 1.00 90.94 82 PRO A N 1
ATOM 592 C CA . PRO A 1 82 ? 7.946 0.786 -4.891 1.00 90.94 82 PRO A CA 1
ATOM 593 C C . PRO A 1 82 ? 6.902 1.260 -5.914 1.00 90.94 82 PRO A C 1
ATOM 595 O O . PRO A 1 82 ? 5.844 0.647 -6.083 1.00 90.94 82 PRO A O 1
ATOM 598 N N . ASP A 1 83 ? 7.186 2.373 -6.586 1.00 90.12 83 ASP A N 1
ATOM 599 C CA . ASP A 1 83 ? 6.417 2.865 -7.732 1.00 90.12 83 ASP A CA 1
ATOM 600 C C . ASP A 1 83 ? 7.358 3.062 -8.924 1.00 90.12 83 ASP A C 1
ATOM 602 O O . ASP A 1 83 ? 8.192 3.967 -8.938 1.00 90.12 83 ASP A O 1
ATOM 606 N N . TYR A 1 84 ? 7.217 2.194 -9.924 1.00 91.69 84 TYR A N 1
ATOM 607 C CA . TYR A 1 84 ? 8.040 2.203 -11.131 1.00 91.69 84 TYR A CA 1
ATOM 608 C C . TYR A 1 84 ? 7.319 2.785 -12.349 1.00 91.69 84 TYR A C 1
ATOM 610 O O . TYR A 1 84 ? 7.841 2.702 -13.459 1.00 91.69 84 TYR A O 1
ATOM 618 N N . ASN A 1 85 ? 6.134 3.387 -12.188 1.00 89.62 85 ASN A N 1
ATOM 619 C CA . ASN A 1 85 ? 5.335 3.865 -13.322 1.00 89.62 85 ASN A CA 1
ATOM 620 C C . ASN A 1 85 ? 6.080 4.918 -14.167 1.00 89.62 85 ASN A C 1
ATOM 622 O O . ASN A 1 85 ? 5.943 4.923 -15.391 1.00 89.62 85 ASN A O 1
ATOM 626 N N . ASN A 1 86 ? 6.938 5.723 -13.531 1.00 88.06 86 ASN A N 1
ATOM 627 C CA . ASN A 1 86 ? 7.722 6.792 -14.162 1.00 88.06 86 ASN A CA 1
ATOM 628 C C . ASN A 1 86 ? 9.129 6.364 -14.619 1.00 88.06 86 ASN A C 1
ATOM 630 O O . ASN A 1 86 ? 9.930 7.215 -14.999 1.00 88.06 86 ASN A O 1
ATOM 634 N N . VAL A 1 87 ? 9.454 5.069 -14.565 1.00 89.19 87 VAL A N 1
ATOM 635 C CA . VAL A 1 87 ? 10.733 4.561 -15.080 1.00 89.19 87 VAL A CA 1
ATOM 636 C C . VAL A 1 87 ? 10.767 4.706 -16.600 1.00 89.19 87 VAL A C 1
ATOM 638 O O . VAL A 1 87 ? 9.841 4.275 -17.297 1.00 89.19 87 VAL A O 1
ATOM 641 N N . ASP A 1 88 ? 11.855 5.301 -17.089 1.00 84.81 88 ASP A N 1
ATOM 642 C CA . ASP A 1 88 ? 12.162 5.417 -18.510 1.00 84.81 88 ASP A CA 1
ATOM 643 C C . ASP A 1 88 ? 12.551 4.033 -19.068 1.00 84.81 88 ASP A C 1
ATOM 645 O O . ASP A 1 88 ? 13.518 3.436 -18.595 1.00 84.81 88 ASP A O 1
ATOM 649 N N . PRO A 1 89 ? 11.833 3.492 -20.071 1.00 83.81 89 PRO A N 1
ATOM 650 C CA . PRO A 1 89 ? 12.135 2.176 -20.631 1.00 83.81 89 PRO A CA 1
ATOM 651 C C . PRO A 1 89 ? 13.528 2.084 -21.267 1.00 83.81 89 PRO A C 1
ATOM 653 O O . PRO A 1 89 ? 14.046 0.982 -21.410 1.00 83.81 89 PRO A O 1
ATOM 656 N N . THR A 1 90 ? 14.151 3.206 -21.635 1.00 83.69 90 THR A N 1
ATOM 657 C CA . THR A 1 90 ? 15.506 3.225 -22.209 1.00 83.69 90 THR A CA 1
ATOM 658 C C . THR A 1 90 ? 16.605 2.943 -21.180 1.00 83.69 90 THR A C 1
ATOM 660 O O . THR A 1 90 ? 17.729 2.626 -21.567 1.00 83.69 90 THR A O 1
ATOM 663 N N . THR A 1 91 ? 16.304 3.035 -19.877 1.00 85.38 91 THR A N 1
ATOM 664 C CA . THR A 1 91 ? 17.256 2.718 -18.795 1.00 85.38 91 THR A CA 1
ATOM 665 C C . THR A 1 91 ? 17.221 1.249 -18.392 1.00 85.38 91 THR A C 1
ATOM 667 O O . THR A 1 91 ? 17.989 0.837 -17.520 1.00 85.38 91 THR A O 1
ATOM 670 N N . VAL A 1 92 ? 16.328 0.465 -18.999 1.00 88.50 92 VAL A N 1
ATOM 671 C CA . VAL A 1 92 ? 16.147 -0.952 -18.708 1.00 88.50 92 VAL A CA 1
ATOM 672 C C . VAL A 1 92 ? 17.103 -1.759 -19.559 1.00 88.50 92 VAL A C 1
ATOM 674 O O . VAL A 1 92 ? 17.068 -1.697 -20.782 1.00 88.50 92 VAL A O 1
ATOM 677 N N . HIS A 1 93 ? 17.920 -2.563 -18.895 1.00 89.56 93 HIS A N 1
ATOM 678 C CA . HIS A 1 93 ? 18.797 -3.528 -19.530 1.00 89.56 93 HIS A CA 1
ATOM 679 C C . HIS A 1 93 ? 18.395 -4.921 -19.082 1.00 89.56 93 HIS A C 1
ATOM 681 O O . HIS A 1 93 ? 18.328 -5.197 -17.884 1.00 89.56 93 HIS A O 1
ATOM 687 N N . THR A 1 94 ? 18.138 -5.795 -20.051 1.00 87.69 94 THR A N 1
ATOM 688 C CA . THR A 1 94 ? 17.750 -7.185 -19.792 1.00 87.69 94 THR A CA 1
ATOM 689 C C . THR A 1 94 ? 18.775 -8.131 -20.399 1.00 87.69 94 THR A C 1
ATOM 691 O O . THR A 1 94 ? 19.093 -8.060 -21.587 1.00 87.69 94 THR A O 1
ATOM 694 N N . SER A 1 95 ? 19.298 -9.031 -19.578 1.00 84.81 95 SER A N 1
ATOM 695 C CA . SER A 1 95 ? 20.200 -10.097 -19.992 1.00 84.81 95 SER A CA 1
ATOM 696 C C . SER A 1 95 ? 19.415 -11.267 -20.612 1.00 84.81 95 SER A C 1
ATOM 698 O O . SER A 1 95 ? 18.253 -11.487 -20.264 1.00 84.81 95 SER A O 1
ATOM 700 N N . PRO A 1 96 ? 20.020 -12.076 -21.507 1.00 79.56 96 PRO A N 1
ATOM 701 C CA . PRO A 1 96 ? 19.340 -13.215 -22.143 1.00 79.56 96 PRO A CA 1
ATOM 702 C C . PRO A 1 96 ? 18.813 -14.289 -21.177 1.00 79.56 96 PRO A C 1
ATOM 704 O O . PRO A 1 96 ? 17.952 -15.087 -21.539 1.00 79.56 96 PRO A O 1
ATOM 707 N N . ASP A 1 97 ? 19.346 -14.331 -19.960 1.00 79.12 97 ASP A N 1
ATOM 708 C CA . ASP A 1 97 ? 18.930 -15.203 -18.859 1.00 79.12 97 ASP A CA 1
ATOM 709 C C . ASP A 1 97 ? 17.744 -14.635 -18.046 1.00 79.12 97 ASP A C 1
ATOM 711 O O . ASP A 1 97 ? 17.280 -15.272 -17.099 1.00 79.12 97 ASP A O 1
ATOM 715 N N . GLY A 1 98 ? 17.206 -13.475 -18.438 1.00 79.94 98 GLY A N 1
ATOM 716 C CA . GLY A 1 98 ? 16.045 -12.832 -17.820 1.00 79.94 98 GLY A CA 1
ATOM 717 C C . GLY A 1 98 ? 16.379 -11.982 -16.595 1.00 79.94 98 GLY A C 1
ATOM 718 O O . GLY A 1 98 ? 15.466 -11.527 -15.911 1.00 79.94 98 GLY A O 1
ATOM 719 N N . HIS A 1 99 ? 17.662 -11.771 -16.288 1.00 91.38 99 HIS A N 1
ATOM 720 C CA . HIS A 1 99 ? 18.046 -10.771 -15.298 1.00 91.38 99 HIS A CA 1
ATOM 721 C C . HIS A 1 99 ? 17.860 -9.371 -15.868 1.00 91.38 99 HIS A C 1
ATOM 723 O O . HIS A 1 99 ? 18.283 -9.100 -16.990 1.00 91.38 99 HIS A O 1
ATOM 729 N N . PHE A 1 100 ? 17.279 -8.470 -15.085 1.00 93.06 100 PHE A N 1
ATOM 730 C CA . PHE A 1 100 ? 17.126 -7.076 -15.474 1.00 93.06 100 PHE A CA 1
ATOM 731 C C . PHE A 1 100 ? 17.823 -6.142 -14.496 1.00 93.06 100 PHE A C 1
ATOM 733 O O . PHE A 1 100 ? 18.021 -6.445 -13.313 1.00 93.06 100 PHE A O 1
ATOM 740 N N . VAL A 1 101 ? 18.159 -4.969 -15.013 1.00 94.44 101 VAL A N 1
ATOM 741 C CA . VAL A 1 101 ? 18.628 -3.836 -14.236 1.00 94.44 101 VAL A CA 1
ATOM 742 C C . VAL A 1 101 ? 18.111 -2.543 -14.845 1.00 94.44 101 VAL A C 1
ATOM 744 O O . VAL A 1 101 ? 18.144 -2.377 -16.061 1.00 94.44 101 VAL A O 1
ATOM 747 N N . PHE A 1 102 ? 17.636 -1.621 -14.013 1.00 93.81 102 PHE A N 1
ATOM 748 C CA . PHE A 1 102 ? 17.262 -0.284 -14.464 1.00 93.81 102 PHE A CA 1
ATOM 749 C C . PHE A 1 102 ? 17.535 0.771 -13.401 1.00 93.81 102 PHE A C 1
ATOM 751 O O . PHE A 1 102 ? 17.594 0.483 -12.204 1.00 93.81 102 PHE A O 1
ATOM 758 N N . GLY A 1 103 ? 17.736 2.003 -13.858 1.00 90.62 103 GLY A N 1
ATOM 759 C CA . GLY A 1 103 ? 17.943 3.161 -12.997 1.00 90.62 103 GLY A CA 1
ATOM 760 C C . GLY A 1 103 ? 16.679 4.004 -12.864 1.00 90.62 103 GLY A C 1
ATOM 761 O O . GLY A 1 103 ? 15.926 4.161 -13.827 1.00 90.62 103 GLY A O 1
ATOM 762 N N . TYR A 1 104 ? 16.481 4.594 -11.690 1.00 89.50 104 TYR A N 1
ATOM 763 C CA . TYR A 1 104 ? 15.502 5.655 -11.456 1.00 89.50 104 TYR A CA 1
ATOM 764 C C . TYR A 1 104 ? 16.083 6.706 -10.505 1.00 89.50 104 TYR A C 1
ATOM 766 O O . TYR A 1 104 ? 17.173 6.541 -9.962 1.00 89.50 104 TYR A O 1
ATOM 774 N N . THR A 1 105 ? 15.392 7.828 -10.325 1.00 85.56 105 THR A N 1
ATOM 775 C CA . THR A 1 105 ? 15.806 8.865 -9.372 1.00 85.56 105 THR A CA 1
ATOM 776 C C . THR A 1 105 ? 14.831 8.904 -8.204 1.00 85.56 105 THR A C 1
ATOM 778 O O . THR A 1 105 ? 13.635 9.096 -8.411 1.00 85.56 105 THR A O 1
ATOM 781 N N . ALA A 1 106 ? 15.350 8.764 -6.986 1.00 81.50 106 ALA A N 1
ATOM 782 C CA . ALA A 1 106 ? 14.612 8.952 -5.740 1.00 81.50 106 ALA A CA 1
ATOM 783 C C . ALA A 1 106 ? 15.283 10.076 -4.948 1.00 81.50 106 ALA A C 1
ATOM 785 O O . ALA A 1 106 ? 16.491 10.039 -4.740 1.00 81.50 106 ALA A O 1
ATOM 786 N N . ASP A 1 107 ? 14.531 11.107 -4.556 1.00 76.50 107 ASP A N 1
ATOM 787 C CA . ASP A 1 107 ? 15.062 12.244 -3.783 1.00 76.50 107 ASP A CA 1
ATOM 788 C C . ASP A 1 107 ? 16.305 12.921 -4.393 1.00 76.50 107 ASP A C 1
ATOM 790 O O . ASP A 1 107 ? 17.192 13.409 -3.695 1.00 76.50 107 ASP A O 1
ATOM 794 N N . GLY A 1 108 ? 16.376 12.960 -5.728 1.00 80.56 108 GLY A N 1
ATOM 795 C CA . GLY A 1 108 ? 17.516 13.517 -6.464 1.00 80.56 108 GLY A CA 1
ATOM 796 C C . GLY A 1 108 ? 18.761 12.624 -6.478 1.00 80.56 108 GLY A C 1
ATOM 797 O O . GLY A 1 108 ? 19.769 13.014 -7.063 1.00 80.56 108 GLY A O 1
ATOM 798 N N . GLN A 1 109 ? 18.702 11.435 -5.873 1.00 85.00 109 GLN A N 1
ATOM 799 C CA . GLN A 1 109 ? 19.758 10.429 -5.916 1.00 85.00 109 GLN A CA 1
ATOM 800 C C . GLN A 1 109 ? 19.445 9.367 -6.980 1.00 85.00 109 GLN A C 1
ATOM 802 O O . GLN A 1 109 ? 18.305 8.895 -7.063 1.00 85.00 109 GLN A O 1
ATOM 807 N N . PRO A 1 110 ? 20.429 8.973 -7.806 1.00 88.00 110 PRO A N 1
ATOM 808 C CA . PRO A 1 110 ? 20.269 7.847 -8.710 1.00 88.00 110 PRO A CA 1
ATOM 809 C C . PRO A 1 110 ? 20.216 6.548 -7.902 1.00 88.00 110 PRO A C 1
ATOM 811 O O . PRO A 1 110 ? 21.116 6.250 -7.119 1.00 88.00 110 PRO A O 1
ATOM 814 N N . MET A 1 111 ? 19.160 5.778 -8.124 1.00 91.69 111 MET A N 1
ATOM 815 C CA . MET A 1 111 ? 18.926 4.474 -7.524 1.00 91.69 111 MET A CA 1
ATOM 816 C C . MET A 1 111 ? 18.847 3.418 -8.616 1.00 91.69 111 MET A C 1
ATOM 818 O O . MET A 1 111 ? 18.462 3.703 -9.754 1.00 91.69 111 MET A O 1
ATOM 822 N N . GLN A 1 112 ? 19.191 2.188 -8.259 1.00 93.38 112 GLN A N 1
ATOM 823 C CA . GLN A 1 112 ? 19.129 1.049 -9.154 1.00 93.38 112 GLN A CA 1
ATOM 824 C C . GLN A 1 112 ? 18.139 0.007 -8.647 1.00 93.38 112 GLN A C 1
ATOM 826 O O . GLN A 1 112 ? 18.013 -0.238 -7.447 1.00 93.38 112 GLN A O 1
ATOM 831 N N . VAL A 1 113 ? 17.469 -0.639 -9.587 1.00 95.56 113 VAL A N 1
ATOM 832 C CA . VAL A 1 113 ? 16.671 -1.829 -9.339 1.00 95.56 113 VAL A CA 1
ATOM 833 C C . VAL A 1 113 ? 17.284 -2.963 -10.136 1.00 95.56 113 VAL A C 1
ATOM 835 O O . VAL A 1 113 ? 17.586 -2.800 -11.318 1.00 95.56 113 VAL A O 1
ATOM 838 N N . THR A 1 114 ? 17.487 -4.102 -9.490 1.00 95.25 114 THR A N 1
ATOM 839 C CA . THR A 1 114 ? 17.978 -5.329 -10.119 1.00 95.25 114 THR A CA 1
ATOM 840 C C . THR A 1 114 ? 17.038 -6.473 -9.801 1.00 95.25 114 THR A C 1
ATOM 842 O O . THR A 1 114 ? 16.358 -6.467 -8.779 1.00 95.25 114 THR A O 1
ATOM 845 N N . GLY A 1 115 ? 16.979 -7.483 -10.656 1.00 94.94 115 GLY A N 1
ATOM 846 C CA . GLY A 1 115 ? 16.146 -8.633 -10.356 1.00 94.94 115 GLY A CA 1
ATOM 847 C C . GLY A 1 115 ? 16.050 -9.624 -11.488 1.00 94.94 115 GLY A C 1
ATOM 848 O O . GLY A 1 115 ? 16.819 -9.598 -12.448 1.00 94.94 115 GLY A O 1
ATOM 849 N N . GLN A 1 116 ? 15.097 -10.526 -11.331 1.00 93.62 116 GLN A N 1
ATOM 850 C CA . GLN A 1 116 ? 14.660 -11.444 -12.365 1.00 93.62 116 GLN A CA 1
ATOM 851 C C . GLN A 1 116 ? 13.188 -11.730 -12.115 1.00 93.62 116 GLN A C 1
ATOM 853 O O . GLN A 1 116 ? 12.820 -12.148 -11.015 1.00 93.62 116 GLN A O 1
ATOM 858 N N . LEU A 1 117 ? 12.355 -11.535 -13.132 1.00 90.25 117 LEU A N 1
ATOM 859 C CA . LEU A 1 117 ? 10.969 -11.971 -13.119 1.00 90.25 117 LEU A CA 1
ATOM 860 C C . LEU A 1 117 ? 10.732 -12.895 -14.306 1.00 90.25 117 LEU A C 1
ATOM 862 O O . LEU A 1 117 ? 11.121 -12.639 -15.435 1.00 90.25 117 LEU A O 1
ATOM 866 N N . LYS A 1 118 ? 10.057 -14.008 -14.046 1.00 88.56 118 LYS A N 1
ATOM 867 C CA . LYS A 1 118 ? 9.604 -14.933 -15.075 1.00 88.56 118 LYS A CA 1
ATOM 868 C C . LYS A 1 118 ? 8.129 -15.191 -14.869 1.00 88.56 118 LYS A C 1
ATOM 870 O O . LYS A 1 118 ? 7.738 -15.825 -13.888 1.00 88.56 118 LYS A O 1
ATOM 875 N N . ASN A 1 119 ? 7.301 -14.689 -15.783 1.00 84.50 119 ASN A N 1
ATOM 876 C CA . ASN A 1 119 ? 5.842 -14.800 -15.702 1.00 84.50 119 ASN A CA 1
ATOM 877 C C . ASN A 1 119 ? 5.298 -14.309 -14.341 1.00 84.50 119 ASN A C 1
ATOM 879 O O . ASN A 1 119 ? 4.476 -14.969 -13.702 1.00 84.50 119 ASN A O 1
ATOM 883 N N . GLY A 1 120 ? 5.820 -13.179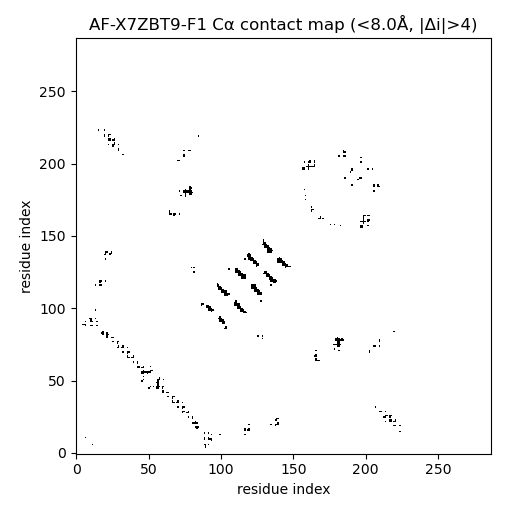 -13.850 1.00 85.69 120 GLY A N 1
ATOM 884 C CA . GLY A 1 120 ? 5.462 -12.608 -12.546 1.00 85.69 120 GLY A CA 1
ATOM 885 C C . GLY A 1 120 ? 5.955 -13.395 -11.324 1.00 85.69 120 GLY A C 1
ATOM 886 O O . GLY A 1 120 ? 5.429 -13.203 -10.230 1.00 85.69 120 GLY A O 1
ATOM 887 N N . THR A 1 121 ? 6.917 -14.304 -11.488 1.00 92.56 121 THR A N 1
ATOM 888 C CA . THR A 1 121 ? 7.568 -15.022 -10.383 1.00 92.56 121 THR A CA 1
ATOM 889 C C . THR A 1 121 ? 9.049 -14.695 -10.355 1.00 92.56 121 THR A C 1
ATOM 891 O O . THR A 1 121 ? 9.706 -14.790 -11.387 1.00 92.56 121 THR A O 1
ATOM 894 N N . GLY A 1 122 ? 9.580 -14.350 -9.189 1.00 93.88 122 GLY A N 1
ATOM 895 C CA . GLY A 1 122 ? 10.990 -14.019 -9.026 1.00 93.88 122 GLY A CA 1
ATOM 896 C C . GLY A 1 122 ? 11.215 -13.006 -7.916 1.00 93.88 122 GLY A C 1
ATOM 897 O O . GLY A 1 122 ? 10.372 -12.854 -7.031 1.00 93.88 122 GLY A O 1
ATOM 898 N N . GLU A 1 123 ? 12.354 -12.331 -7.948 1.00 95.38 123 GLU A N 1
ATOM 899 C CA . GLU A 1 123 ? 12.739 -11.378 -6.914 1.00 95.38 123 GLU A CA 1
ATOM 900 C C . GLU A 1 123 ? 13.270 -10.090 -7.541 1.00 95.38 123 GLU A C 1
ATOM 902 O O . GLU A 1 123 ? 13.999 -10.115 -8.535 1.00 95.38 123 GLU A O 1
ATOM 907 N N . ILE A 1 124 ? 12.875 -8.968 -6.943 1.00 95.31 124 ILE A N 1
ATOM 908 C CA . ILE A 1 124 ? 13.336 -7.626 -7.288 1.00 95.31 124 ILE A CA 1
ATOM 909 C C . ILE A 1 124 ? 14.063 -7.065 -6.076 1.00 95.31 124 ILE A C 1
ATOM 911 O O . ILE A 1 124 ? 13.506 -7.066 -4.983 1.00 95.31 124 ILE A O 1
ATOM 915 N N . PHE A 1 125 ? 15.273 -6.562 -6.261 1.00 95.31 125 PHE A N 1
ATOM 916 C CA . PHE A 1 125 ? 15.979 -5.753 -5.287 1.00 95.31 125 PHE A CA 1
ATOM 917 C C . PHE A 1 125 ? 15.928 -4.286 -5.699 1.00 95.31 125 PHE A C 1
ATOM 919 O O . PHE A 1 125 ? 16.373 -3.916 -6.784 1.00 95.31 125 PHE A O 1
ATOM 926 N N . ASP A 1 126 ? 15.414 -3.452 -4.806 1.00 93.12 126 ASP A N 1
ATOM 927 C CA . ASP A 1 126 ? 15.373 -2.008 -4.967 1.00 93.12 126 ASP A CA 1
ATOM 928 C C . ASP A 1 126 ? 16.421 -1.370 -4.050 1.00 93.12 126 ASP A C 1
ATOM 930 O O . ASP A 1 126 ? 16.345 -1.477 -2.823 1.00 93.12 126 ASP A O 1
ATOM 934 N N . GLN A 1 127 ? 17.413 -0.706 -4.646 1.00 89.69 127 GLN A N 1
ATOM 935 C CA . GLN A 1 127 ? 18.483 -0.050 -3.901 1.00 89.69 127 GLN A CA 1
ATOM 936 C C . GLN A 1 127 ? 17.973 1.134 -3.076 1.00 89.69 127 GLN A C 1
ATOM 938 O O . GLN A 1 127 ? 18.493 1.370 -1.986 1.00 89.69 127 GLN A O 1
ATOM 943 N N . GLY A 1 128 ? 16.977 1.873 -3.571 1.00 85.12 128 GLY A N 1
ATOM 944 C CA . GLY A 1 128 ? 16.491 3.071 -2.896 1.00 85.12 128 GLY A CA 1
ATOM 945 C C . GLY A 1 128 ? 15.761 2.768 -1.597 1.00 85.12 128 GLY A C 1
ATOM 946 O O . GLY A 1 128 ? 15.846 3.538 -0.646 1.00 85.12 128 GLY A O 1
ATOM 947 N N . THR A 1 129 ? 15.114 1.610 -1.528 1.00 84.62 129 THR A N 1
ATOM 948 C CA . THR A 1 129 ? 14.485 1.099 -0.302 1.00 84.62 129 THR A CA 1
ATOM 949 C C . THR A 1 129 ? 15.339 0.064 0.433 1.00 84.62 129 THR A C 1
ATOM 951 O O . THR A 1 129 ? 14.957 -0.389 1.513 1.00 84.62 129 THR A O 1
ATOM 954 N N . GLY A 1 130 ? 16.455 -0.377 -0.158 1.00 88.12 130 GLY A N 1
ATOM 955 C CA . GLY A 1 130 ? 17.265 -1.489 0.343 1.00 88.12 130 GLY A CA 1
ATOM 956 C C . GLY A 1 130 ? 16.469 -2.786 0.513 1.00 88.12 130 GLY A C 1
ATOM 957 O O . GLY A 1 130 ? 16.767 -3.568 1.416 1.00 88.12 130 GLY A O 1
ATOM 958 N N . THR A 1 131 ? 15.421 -3.006 -0.287 1.00 90.31 131 THR A N 1
ATOM 959 C CA . THR A 1 131 ? 14.426 -4.061 -0.051 1.00 90.31 131 THR A CA 1
ATOM 960 C C . THR A 1 131 ? 14.340 -5.046 -1.209 1.00 90.31 131 THR A C 1
ATOM 962 O O . THR A 1 131 ? 14.289 -4.668 -2.376 1.00 90.31 131 THR A O 1
ATOM 965 N N . TYR A 1 132 ? 14.297 -6.334 -0.863 1.00 93.75 132 TYR A N 1
ATOM 966 C CA . TYR A 1 132 ? 13.917 -7.413 -1.766 1.00 93.75 132 TYR A CA 1
ATOM 967 C C . TYR A 1 132 ? 12.401 -7.608 -1.747 1.00 93.75 132 TYR A C 1
ATOM 969 O O . TYR A 1 132 ? 11.811 -7.702 -0.670 1.00 93.75 132 TYR A O 1
ATOM 977 N N . TYR A 1 133 ? 11.793 -7.733 -2.921 1.00 95.69 133 TYR A N 1
ATOM 978 C CA . TYR A 1 133 ? 10.383 -8.033 -3.137 1.00 95.69 133 TYR A CA 1
ATOM 979 C C . 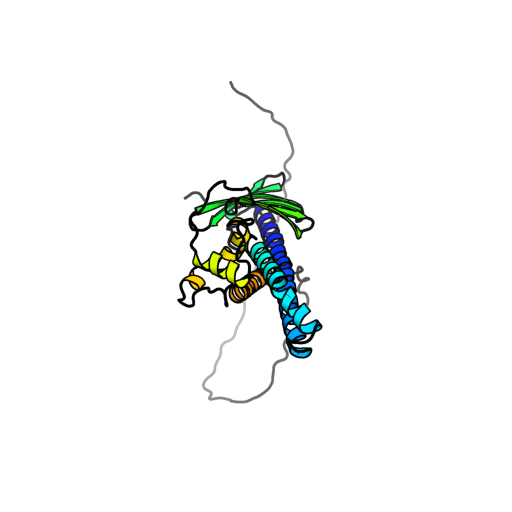TYR A 1 133 ? 10.275 -9.361 -3.879 1.00 95.69 133 TYR A C 1
ATOM 981 O O . TYR A 1 133 ? 10.687 -9.477 -5.033 1.00 95.69 133 TYR A O 1
ATOM 989 N N . THR A 1 134 ? 9.721 -10.367 -3.213 1.00 96.38 134 THR A N 1
ATOM 990 C CA . THR A 1 134 ? 9.549 -11.709 -3.767 1.00 96.38 134 THR A CA 1
ATOM 991 C C . THR A 1 134 ? 8.141 -11.848 -4.331 1.00 96.38 134 THR A C 1
ATOM 993 O O . THR A 1 134 ? 7.152 -11.691 -3.608 1.00 96.38 134 THR A O 1
ATOM 996 N N . PHE A 1 135 ? 8.044 -12.191 -5.612 1.00 96.06 135 PHE A N 1
ATOM 997 C CA . PHE A 1 135 ? 6.788 -12.394 -6.320 1.00 96.06 135 PHE A CA 1
ATOM 998 C C . PHE A 1 135 ? 6.584 -13.862 -6.688 1.00 96.06 135 PHE A C 1
ATOM 1000 O O . PHE A 1 135 ? 7.517 -14.559 -7.090 1.00 96.06 135 PHE A O 1
ATOM 1007 N N . GLN A 1 136 ? 5.338 -14.324 -6.603 1.00 95.31 136 GLN A N 1
ATOM 1008 C CA . GLN A 1 136 ? 4.918 -15.640 -7.070 1.00 95.31 136 GLN A CA 1
ATOM 1009 C C . GLN A 1 136 ? 3.581 -15.523 -7.800 1.00 95.31 136 GLN A C 1
ATOM 1011 O O . GLN A 1 136 ? 2.589 -15.062 -7.235 1.00 95.31 136 GLN A O 1
ATOM 1016 N N . GLY A 1 137 ? 3.550 -15.927 -9.072 1.00 90.81 137 GLY A N 1
ATOM 1017 C CA . GLY A 1 137 ? 2.338 -15.853 -9.895 1.00 90.81 137 GLY A CA 1
ATOM 1018 C C . GLY A 1 137 ? 1.761 -14.437 -10.015 1.00 90.81 137 GLY A C 1
ATOM 1019 O O . GLY A 1 137 ? 0.545 -14.269 -10.038 1.00 90.81 137 GLY A O 1
ATOM 1020 N N . GLY A 1 138 ? 2.622 -13.416 -10.030 1.00 90.31 138 GLY A N 1
ATOM 1021 C CA . GLY A 1 138 ? 2.243 -12.004 -10.098 1.00 90.31 138 GLY A CA 1
ATOM 1022 C C . GLY A 1 138 ? 1.791 -11.387 -8.774 1.00 90.31 138 GLY A C 1
ATOM 1023 O O . GLY A 1 138 ? 1.368 -10.236 -8.769 1.00 90.31 138 GLY A O 1
ATOM 1024 N N . LYS A 1 139 ? 1.876 -12.125 -7.660 1.00 94.00 139 LYS A N 1
ATOM 1025 C CA . LYS A 1 139 ? 1.533 -11.639 -6.319 1.00 94.00 139 LYS A CA 1
ATOM 1026 C C . LYS A 1 139 ? 2.779 -11.451 -5.476 1.00 94.00 139 LYS A C 1
ATOM 1028 O O . LYS A 1 139 ? 3.666 -12.299 -5.501 1.00 94.00 139 LYS A O 1
ATOM 1033 N N . LEU A 1 140 ? 2.811 -10.385 -4.686 1.00 95.56 140 LEU A N 1
ATOM 1034 C CA . LEU A 1 140 ? 3.849 -10.190 -3.682 1.00 95.56 140 LEU A CA 1
ATOM 1035 C C . LEU A 1 140 ? 3.645 -11.189 -2.534 1.00 95.56 140 LEU A C 1
ATOM 1037 O O . LEU A 1 140 ? 2.610 -11.169 -1.866 1.00 95.56 140 LEU A O 1
ATOM 1041 N N . VAL A 1 141 ? 4.630 -12.059 -2.313 1.00 94.94 141 VAL A N 1
ATOM 1042 C CA . VAL A 1 141 ? 4.595 -13.102 -1.272 1.00 94.94 141 VAL A CA 1
ATOM 1043 C C . VAL A 1 141 ? 5.572 -12.845 -0.131 1.00 94.94 141 VAL A C 1
ATOM 1045 O O . VAL A 1 141 ? 5.417 -13.425 0.941 1.00 94.94 141 VAL A O 1
ATOM 1048 N N . GLY A 1 142 ? 6.554 -11.967 -0.330 1.00 91.50 142 GLY A N 1
ATOM 1049 C CA . GLY A 1 142 ? 7.524 -11.637 0.703 1.00 91.50 142 GLY A CA 1
ATOM 1050 C C . GLY A 1 142 ? 8.256 -10.335 0.429 1.00 91.50 142 GLY A C 1
ATOM 1051 O O . GLY A 1 142 ? 8.432 -9.935 -0.720 1.00 91.50 142 GLY A O 1
ATOM 1052 N N . THR A 1 143 ? 8.690 -9.690 1.506 1.00 91.81 143 THR A N 1
ATOM 1053 C CA . THR A 1 143 ? 9.572 -8.522 1.468 1.00 91.81 143 THR A CA 1
ATOM 1054 C C . THR A 1 143 ? 10.697 -8.701 2.474 1.00 91.81 143 THR A C 1
ATOM 1056 O O . THR A 1 143 ? 10.440 -9.114 3.608 1.00 91.81 143 THR A O 1
ATOM 1059 N N . ARG A 1 144 ? 11.928 -8.355 2.100 1.00 89.25 144 ARG A N 1
ATOM 1060 C CA . ARG A 1 144 ? 13.089 -8.385 2.997 1.00 89.25 144 ARG A CA 1
ATOM 1061 C C . ARG A 1 144 ? 13.912 -7.116 2.833 1.00 89.25 144 ARG A C 1
ATOM 1063 O O . ARG A 1 144 ? 14.666 -6.987 1.873 1.00 89.25 144 ARG A O 1
ATOM 1070 N N . THR A 1 145 ? 13.778 -6.206 3.788 1.00 85.19 145 THR A N 1
ATOM 1071 C CA . THR A 1 145 ? 14.594 -4.990 3.875 1.00 85.19 145 THR A CA 1
ATOM 1072 C C . THR A 1 145 ? 15.936 -5.319 4.518 1.00 85.19 145 THR A C 1
ATOM 1074 O O . THR A 1 145 ? 15.984 -5.957 5.571 1.00 85.19 145 THR A O 1
ATOM 1077 N N . LEU A 1 146 ? 17.026 -4.917 3.872 1.00 80.94 146 LEU A N 1
ATOM 1078 C CA . LEU A 1 146 ? 18.365 -4.977 4.440 1.00 80.94 146 LEU A CA 1
ATOM 1079 C C . LEU A 1 146 ? 18.493 -3.877 5.496 1.00 80.94 146 LEU A C 1
ATOM 1081 O O . LEU A 1 146 ? 18.187 -2.723 5.212 1.00 80.94 146 LEU A O 1
ATOM 1085 N N . ASP A 1 147 ? 18.932 -4.233 6.705 1.00 67.88 147 ASP A N 1
ATOM 1086 C CA . ASP A 1 147 ? 19.195 -3.252 7.760 1.00 67.88 147 ASP A CA 1
ATOM 1087 C C . ASP A 1 147 ? 20.364 -2.345 7.330 1.00 67.88 147 ASP A C 1
ATOM 1089 O O . ASP A 1 147 ? 21.484 -2.844 7.163 1.00 67.88 147 ASP A O 1
ATOM 1093 N N . PRO A 1 148 ? 20.146 -1.031 7.134 1.00 55.38 148 PRO A N 1
ATOM 1094 C CA . PRO A 1 148 ? 21.207 -0.119 6.721 1.00 55.38 148 PRO A CA 1
ATOM 1095 C C . PRO A 1 148 ? 22.263 0.114 7.811 1.00 55.38 148 PRO A C 1
ATOM 1097 O O . PRO A 1 148 ? 23.281 0.753 7.538 1.00 55.38 148 PRO A O 1
ATOM 1100 N N . GLY A 1 149 ? 22.029 -0.330 9.056 1.00 52.91 149 GLY A N 1
ATOM 1101 C CA . GLY A 1 149 ? 22.937 -0.132 10.190 1.00 52.91 149 GLY A CA 1
ATOM 1102 C C . GLY A 1 149 ? 23.166 1.340 10.562 1.00 52.91 149 GLY A C 1
ATOM 1103 O O . GLY A 1 149 ? 24.070 1.649 11.339 1.00 52.91 149 GLY A O 1
ATOM 1104 N N . ARG A 1 150 ? 22.383 2.267 9.994 1.00 50.47 150 ARG A N 1
ATOM 1105 C CA . ARG A 1 150 ? 22.504 3.713 10.200 1.00 50.47 150 ARG A CA 1
ATOM 1106 C C . ARG A 1 150 ? 21.271 4.226 10.926 1.00 50.47 150 ARG A C 1
ATOM 1108 O O . ARG A 1 150 ? 20.157 4.056 10.451 1.00 50.47 150 ARG A O 1
ATOM 1115 N N . ALA A 1 151 ? 21.497 4.857 12.075 1.00 50.81 151 ALA A N 1
ATOM 1116 C CA . ALA A 1 151 ? 20.477 5.639 12.754 1.00 50.81 151 ALA A CA 1
ATOM 1117 C C . ALA A 1 151 ? 20.277 6.944 11.974 1.00 50.81 151 ALA A C 1
ATOM 1119 O O . ALA A 1 151 ? 21.207 7.749 11.873 1.00 50.81 151 ALA A O 1
ATOM 1120 N N . GLU A 1 152 ? 19.094 7.137 11.401 1.00 54.34 152 GLU A N 1
ATOM 1121 C CA . GLU A 1 152 ? 18.706 8.420 10.825 1.00 54.34 152 GLU A CA 1
ATOM 1122 C C . GLU A 1 152 ? 18.176 9.327 11.941 1.00 54.34 152 GLU A C 1
ATOM 1124 O O . GLU A 1 152 ? 17.447 8.898 12.837 1.00 54.34 152 GLU A O 1
ATOM 1129 N N . ALA A 1 153 ? 18.585 10.596 11.930 1.00 44.69 153 ALA A N 1
ATOM 1130 C CA . ALA A 1 153 ? 18.025 11.592 12.833 1.00 44.69 153 ALA A CA 1
ATOM 1131 C C . ALA A 1 153 ? 16.608 11.919 12.346 1.00 44.69 153 ALA A C 1
ATOM 1133 O O . ALA A 1 153 ? 16.432 12.522 11.290 1.00 44.69 153 ALA A O 1
ATOM 1134 N N . THR A 1 154 ? 15.605 11.450 13.082 1.00 54.94 154 THR A N 1
ATOM 1135 C CA . THR A 1 154 ? 14.203 11.544 12.674 1.00 54.94 154 THR A CA 1
ATOM 1136 C C . THR A 1 154 ? 13.602 12.907 13.017 1.00 54.94 154 THR A C 1
ATOM 1138 O O . THR A 1 154 ? 13.774 13.405 14.128 1.00 54.94 154 THR A O 1
ATOM 1141 N N . ASP A 1 155 ? 12.790 13.451 12.110 1.00 57.88 155 ASP A N 1
ATOM 1142 C CA . ASP A 1 155 ? 11.830 14.502 12.443 1.00 57.88 155 ASP A CA 1
ATOM 1143 C C . ASP A 1 155 ? 10.728 13.925 13.359 1.00 57.88 155 ASP A C 1
ATOM 1145 O O . ASP A 1 155 ? 9.901 13.100 12.954 1.00 57.88 155 ASP A O 1
ATOM 1149 N N . GLU A 1 156 ? 10.701 14.376 14.615 1.00 68.56 156 GLU A N 1
ATOM 1150 C CA . GLU A 1 156 ? 9.778 13.938 15.673 1.00 68.56 156 GLU A CA 1
ATOM 1151 C C . GLU A 1 156 ? 8.252 14.058 15.400 1.00 68.56 156 GLU A C 1
ATOM 1153 O O . GLU A 1 156 ? 7.505 13.322 16.055 1.00 68.56 156 GLU A O 1
ATOM 1158 N N . PRO A 1 157 ? 7.711 14.877 14.463 1.00 73.12 157 PRO A N 1
ATOM 1159 C CA . PRO A 1 157 ? 6.258 15.036 14.322 1.00 73.12 157 PRO A CA 1
ATOM 1160 C C . PRO A 1 157 ? 5.518 13.788 13.829 1.00 73.12 157 PRO A C 1
ATOM 1162 O O . PRO A 1 157 ? 4.480 13.438 14.390 1.00 73.12 157 PRO A O 1
ATOM 1165 N N . LEU A 1 158 ? 6.029 13.095 12.802 1.00 77.06 158 LEU A N 1
ATOM 1166 C CA . LEU A 1 158 ? 5.335 11.934 12.227 1.00 77.06 158 LEU A CA 1
ATOM 1167 C C . LEU A 1 158 ? 5.390 10.733 13.164 1.00 77.06 158 LEU A C 1
ATOM 1169 O O . LEU A 1 158 ? 4.363 10.110 13.411 1.00 77.06 158 LEU A O 1
ATOM 1173 N N . LEU A 1 159 ? 6.563 10.427 13.723 1.00 78.25 159 LEU A N 1
ATOM 1174 C CA . LEU A 1 159 ? 6.702 9.301 14.643 1.00 78.25 159 LEU A CA 1
ATOM 1175 C C . LEU A 1 159 ? 5.835 9.509 15.892 1.00 78.25 159 LEU A C 1
ATOM 1177 O O . LEU A 1 159 ? 5.125 8.589 16.290 1.00 78.25 159 LEU A O 1
ATOM 1181 N N . THR A 1 160 ? 5.815 10.726 16.446 1.00 79.19 160 THR A N 1
ATOM 1182 C CA . THR A 1 160 ? 4.953 11.086 17.583 1.00 79.19 160 THR A CA 1
ATOM 1183 C C . THR A 1 160 ? 3.473 11.017 17.222 1.00 79.19 160 THR A C 1
ATOM 1185 O O . THR A 1 160 ? 2.677 10.464 17.977 1.00 79.19 160 THR A O 1
ATOM 1188 N N . ALA A 1 161 ? 3.076 11.533 16.055 1.00 82.81 161 ALA A N 1
ATOM 1189 C CA . ALA A 1 161 ? 1.694 11.437 15.602 1.00 82.81 161 ALA A CA 1
ATOM 1190 C C . ALA A 1 161 ? 1.258 9.972 15.477 1.00 82.81 161 ALA A C 1
ATOM 1192 O O . ALA A 1 161 ? 0.184 9.613 15.953 1.00 82.81 161 ALA A O 1
ATOM 1193 N N . VAL A 1 162 ? 2.097 9.116 14.891 1.00 81.25 162 VAL A N 1
ATOM 1194 C CA . VAL A 1 162 ? 1.805 7.692 14.701 1.00 81.25 162 VAL A CA 1
ATOM 1195 C C . VAL A 1 162 ? 1.710 6.960 16.034 1.00 81.25 162 VAL A C 1
ATOM 1197 O O . VAL A 1 162 ? 0.717 6.268 16.252 1.00 81.25 162 VAL A O 1
ATOM 1200 N N . THR A 1 163 ? 2.676 7.132 16.945 1.00 79.00 163 THR A N 1
ATOM 1201 C CA . THR A 1 163 ? 2.659 6.468 18.262 1.00 79.00 163 THR A CA 1
ATOM 1202 C C . THR A 1 163 ? 1.441 6.869 19.092 1.00 79.00 163 THR A C 1
ATOM 1204 O O . THR A 1 163 ? 0.782 6.004 19.677 1.00 79.00 163 THR A O 1
ATOM 1207 N N . LEU A 1 164 ? 1.078 8.155 19.081 1.00 82.38 164 LEU A N 1
ATOM 1208 C CA . LEU A 1 164 ? -0.134 8.658 19.726 1.00 82.38 164 LEU A CA 1
ATOM 1209 C C . LEU A 1 164 ? -1.405 8.125 19.051 1.00 82.38 164 LEU A C 1
ATOM 1211 O O . LEU A 1 164 ? -2.331 7.699 19.741 1.00 82.38 164 LEU A O 1
ATOM 1215 N N . ALA A 1 165 ? -1.450 8.089 17.716 1.00 83.38 165 ALA A N 1
ATOM 1216 C CA . ALA A 1 165 ? -2.612 7.615 16.968 1.00 83.38 165 ALA A CA 1
ATOM 1217 C C . ALA A 1 165 ? -2.918 6.137 17.235 1.00 83.38 165 ALA A C 1
ATOM 1219 O O . ALA A 1 165 ? -4.084 5.775 17.417 1.00 83.38 165 ALA A O 1
ATOM 1220 N N . VAL A 1 166 ? -1.886 5.287 17.292 1.00 80.81 166 VAL A N 1
ATOM 1221 C CA . VAL A 1 166 ? -2.028 3.852 17.599 1.00 80.81 166 VAL A CA 1
ATOM 1222 C C . VAL A 1 166 ? -2.160 3.574 19.102 1.00 80.81 166 VAL A C 1
ATOM 1224 O O . VAL A 1 166 ? -2.395 2.433 19.492 1.00 80.81 166 VAL A O 1
ATOM 1227 N N . GLY A 1 167 ? -2.050 4.603 19.950 1.00 70.94 167 GLY A N 1
ATOM 1228 C CA . GLY A 1 167 ? -2.188 4.486 21.401 1.00 70.94 167 GLY A CA 1
ATOM 1229 C C . GLY A 1 167 ? -1.054 3.703 22.066 1.00 70.94 167 GLY A C 1
ATOM 1230 O O . GLY A 1 167 ? -1.283 3.073 23.096 1.00 70.94 167 GLY A O 1
ATOM 1231 N N . ALA A 1 168 ? 0.148 3.711 21.482 1.00 65.44 168 ALA A N 1
ATOM 1232 C CA . ALA A 1 168 ? 1.288 2.942 21.971 1.00 65.44 168 ALA A CA 1
ATOM 1233 C C . ALA A 1 168 ? 2.380 3.870 22.541 1.00 65.44 168 ALA A C 1
ATOM 1235 O O . ALA A 1 168 ? 3.222 4.358 21.783 1.00 65.44 168 ALA A O 1
ATOM 1236 N N . PRO A 1 169 ? 2.419 4.095 23.869 1.00 54.47 169 PRO A N 1
ATOM 1237 C CA . PRO A 1 169 ? 3.433 4.944 24.500 1.00 54.47 169 PRO A CA 1
ATOM 1238 C C . PRO A 1 169 ? 4.864 4.364 24.451 1.00 54.47 169 PRO A C 1
ATOM 1240 O O . PRO A 1 169 ? 5.814 5.071 24.773 1.00 54.47 169 PRO A O 1
ATOM 1243 N N . GLU A 1 170 ? 5.051 3.100 24.037 1.00 49.72 170 GLU A N 1
ATOM 1244 C CA . GLU A 1 170 ? 6.318 2.364 24.195 1.00 49.72 170 GLU A CA 1
ATOM 1245 C C . GLU A 1 170 ? 6.755 1.548 22.960 1.00 49.72 170 GLU A C 1
ATOM 1247 O O . GLU A 1 170 ? 7.313 0.458 23.088 1.00 49.72 170 GLU A O 1
ATOM 1252 N N . LEU A 1 171 ? 6.573 2.057 21.736 1.00 54.06 171 LEU A N 1
ATOM 1253 C CA . LEU A 1 171 ? 7.097 1.421 20.506 1.00 54.06 171 LEU A CA 1
ATOM 1254 C C . LEU A 1 171 ? 8.642 1.482 20.384 1.00 54.06 171 LEU A C 1
ATOM 1256 O O . LEU A 1 171 ? 9.186 1.734 19.316 1.00 54.06 171 LEU A O 1
ATOM 1260 N N . LYS A 1 172 ? 9.382 1.215 21.468 1.00 49.03 172 LYS A N 1
ATOM 1261 C CA . LYS A 1 172 ? 10.850 1.090 21.467 1.00 49.03 172 LYS A CA 1
ATOM 1262 C C . LYS A 1 172 ? 11.341 -0.193 20.783 1.00 49.03 172 LYS A C 1
ATOM 1264 O O . LYS A 1 172 ? 12.479 -0.233 20.336 1.00 49.03 172 LYS A O 1
ATOM 1269 N N . ALA A 1 173 ? 10.501 -1.230 20.689 1.00 44.12 173 ALA A N 1
ATOM 1270 C CA . ALA A 1 173 ? 10.869 -2.522 20.094 1.00 44.12 173 ALA A CA 1
ATOM 1271 C C . ALA A 1 173 ? 10.757 -2.562 18.556 1.00 44.12 173 ALA A C 1
ATOM 1273 O O . ALA A 1 173 ? 11.338 -3.436 17.921 1.00 44.12 173 ALA A O 1
ATOM 1274 N N . GLY A 1 174 ? 10.030 -1.620 17.954 1.00 50.47 174 GLY A N 1
ATOM 1275 C CA . GLY A 1 174 ? 9.885 -1.479 16.506 1.00 50.47 174 GLY A CA 1
ATOM 1276 C C . GLY A 1 174 ? 10.342 -0.093 16.089 1.00 50.47 174 GLY A C 1
ATOM 1277 O O . GLY A 1 174 ? 9.504 0.726 15.727 1.00 50.47 174 GLY A O 1
ATOM 1278 N N . GLY A 1 175 ? 11.648 0.171 16.226 1.00 57.66 175 GLY A N 1
ATOM 1279 C CA . GLY A 1 175 ? 12.275 1.444 15.858 1.00 57.66 175 GLY A CA 1
ATOM 1280 C C . GLY A 1 175 ? 11.939 1.887 14.431 1.00 57.66 175 GLY A C 1
ATOM 1281 O O . GLY A 1 175 ? 11.318 1.148 13.678 1.00 57.66 175 GLY A O 1
ATOM 1282 N N . GLU A 1 176 ? 12.351 3.100 14.065 1.00 60.50 176 GLU A N 1
ATOM 1283 C CA . GLU A 1 176 ? 12.038 3.838 12.827 1.00 60.50 176 GLU A CA 1
ATOM 1284 C C . GLU A 1 176 ? 11.645 3.009 11.580 1.00 60.50 176 GLU A C 1
ATOM 1286 O O . GLU A 1 176 ? 10.632 3.299 10.941 1.00 60.50 176 GLU A O 1
ATOM 1291 N N . ALA A 1 177 ? 12.389 1.938 11.275 1.00 64.31 177 ALA A N 1
ATOM 1292 C CA . ALA A 1 177 ? 12.113 0.954 10.221 1.00 64.31 177 ALA A CA 1
ATOM 1293 C C . ALA A 1 177 ? 10.668 0.399 10.197 1.00 64.31 177 ALA A C 1
ATOM 1295 O O . ALA A 1 177 ? 10.154 0.019 9.138 1.00 64.31 177 ALA A O 1
ATOM 1296 N N . ALA A 1 178 ? 9.986 0.358 11.345 1.00 69.75 178 ALA A N 1
ATOM 1297 C CA . ALA A 1 178 ? 8.610 -0.110 11.457 1.00 69.75 178 ALA A CA 1
ATOM 1298 C C . ALA A 1 178 ? 7.598 0.823 10.776 1.00 69.75 178 ALA A C 1
ATOM 1300 O O . ALA A 1 178 ? 6.548 0.333 10.374 1.00 69.75 178 ALA A O 1
ATOM 1301 N N . TRP A 1 179 ? 7.917 2.112 10.594 1.00 75.62 179 TRP A N 1
ATOM 1302 C CA . TRP A 1 179 ? 6.990 3.134 10.084 1.00 75.62 179 TRP A CA 1
ATOM 1303 C C . TRP A 1 179 ? 7.477 3.861 8.825 1.00 75.62 179 TRP A C 1
ATOM 1305 O O . TRP A 1 179 ? 6.821 4.800 8.373 1.00 75.62 179 TRP A O 1
ATOM 1315 N N . GLN A 1 180 ? 8.605 3.445 8.238 1.00 79.88 180 GLN A N 1
ATOM 1316 C CA . GLN A 1 180 ? 9.174 4.127 7.069 1.00 79.88 180 GLN A CA 1
ATOM 1317 C C . GLN A 1 180 ? 8.231 4.144 5.864 1.00 79.88 180 GLN A C 1
ATOM 1319 O O . GLN A 1 180 ? 8.126 5.164 5.195 1.00 79.88 180 GLN A O 1
ATOM 1324 N N . GLY A 1 181 ? 7.479 3.069 5.614 1.00 83.94 181 GLY A N 1
ATOM 1325 C CA . GLY A 1 181 ? 6.498 3.082 4.529 1.00 83.94 181 GLY A CA 1
ATOM 1326 C C . GLY A 1 181 ? 5.359 4.053 4.799 1.00 83.94 181 GLY A C 1
ATOM 1327 O O . GLY A 1 181 ? 4.900 4.741 3.901 1.00 83.94 181 GLY A O 1
ATOM 1328 N N . LEU A 1 182 ? 4.938 4.196 6.054 1.00 86.25 182 LEU A N 1
ATOM 1329 C CA . LEU A 1 182 ? 3.909 5.176 6.383 1.00 86.25 182 LEU A CA 1
ATOM 1330 C C . LEU A 1 182 ? 4.386 6.603 6.068 1.00 86.25 182 LEU A C 1
ATOM 1332 O O . LEU A 1 182 ? 3.593 7.406 5.585 1.00 86.25 182 LEU A O 1
ATOM 1336 N N . LYS A 1 183 ? 5.680 6.903 6.270 1.00 82.94 183 LYS A N 1
ATOM 1337 C CA . LYS A 1 183 ? 6.262 8.200 5.896 1.00 82.94 183 LYS A CA 1
ATOM 1338 C C . LYS A 1 183 ? 6.157 8.475 4.393 1.00 82.94 183 LYS A C 1
ATOM 1340 O O . LYS A 1 183 ? 5.831 9.599 4.025 1.00 82.94 183 LYS A O 1
ATOM 1345 N N . THR A 1 184 ? 6.377 7.473 3.537 1.00 84.06 184 THR A N 1
ATOM 1346 C CA . THR A 1 184 ? 6.344 7.655 2.070 1.00 84.06 184 THR A CA 1
ATOM 1347 C C . THR A 1 184 ? 4.957 8.009 1.534 1.00 84.06 184 THR A C 1
ATOM 1349 O O . THR A 1 184 ? 4.841 8.541 0.433 1.00 84.06 184 THR A O 1
ATOM 1352 N N . LEU A 1 185 ? 3.894 7.755 2.306 1.00 85.94 185 LEU A N 1
ATOM 1353 C CA . LEU A 1 185 ? 2.532 8.147 1.941 1.00 85.94 185 LEU A CA 1
ATOM 1354 C C . LEU A 1 185 ? 2.277 9.650 2.114 1.00 85.94 185 LEU A C 1
ATOM 1356 O O . LEU A 1 185 ? 1.306 10.170 1.570 1.00 85.94 185 LEU A O 1
ATOM 1360 N N . PHE A 1 186 ? 3.128 10.370 2.842 1.00 83.62 186 PHE A N 1
ATOM 1361 C CA . PHE A 1 186 ? 2.998 11.813 2.989 1.00 83.62 186 PHE A CA 1
ATOM 1362 C C . PHE A 1 186 ? 3.851 12.514 1.930 1.00 83.62 186 PHE A C 1
ATOM 1364 O O . PHE A 1 186 ? 5.078 12.482 1.975 1.00 83.62 186 PHE A O 1
ATOM 1371 N N . THR A 1 187 ? 3.200 13.164 0.963 1.00 69.00 187 THR A N 1
ATOM 1372 C CA . THR A 1 187 ? 3.906 13.962 -0.045 1.00 69.00 187 THR A CA 1
ATOM 1373 C C . THR A 1 187 ? 4.519 15.213 0.588 1.00 69.00 187 THR A C 1
ATOM 1375 O O . THR A 1 187 ? 3.994 15.750 1.573 1.00 69.00 187 THR A O 1
ATOM 1378 N N . ARG A 1 188 ? 5.617 15.722 0.010 1.00 59.09 188 ARG A N 1
ATOM 1379 C CA . ARG A 1 188 ? 6.246 16.975 0.470 1.00 59.09 188 ARG A CA 1
ATOM 1380 C C . ARG A 1 188 ? 5.263 18.142 0.422 1.00 59.09 188 ARG A C 1
ATOM 1382 O O . ARG A 1 188 ? 5.273 18.980 1.315 1.00 59.09 188 ARG A O 1
ATOM 1389 N N . GLU A 1 189 ? 4.368 18.164 -0.560 1.00 54.06 189 GLU A N 1
ATOM 1390 C CA . GLU A 1 189 ? 3.327 19.181 -0.709 1.00 54.06 189 GLU A CA 1
ATOM 1391 C C . GLU A 1 189 ? 2.261 19.067 0.393 1.00 54.06 189 GLU A C 1
ATOM 1393 O O . GLU A 1 189 ? 1.803 20.081 0.918 1.00 54.06 189 GLU A O 1
ATOM 1398 N N . GLY A 1 190 ? 1.907 17.842 0.803 1.00 52.06 190 GLY A N 1
ATOM 1399 C CA . GLY A 1 190 ? 0.991 17.589 1.917 1.00 52.06 190 GLY A CA 1
ATOM 1400 C C . GLY A 1 190 ? 1.564 18.045 3.259 1.00 52.06 190 GLY A C 1
ATOM 1401 O O . GLY A 1 190 ? 0.859 18.692 4.032 1.00 52.06 190 GLY A O 1
ATOM 1402 N N . LEU A 1 191 ? 2.856 17.793 3.494 1.00 55.75 191 LEU A N 1
ATOM 1403 C CA . LEU A 1 191 ? 3.584 18.237 4.689 1.00 55.75 191 LEU A CA 1
ATOM 1404 C C . LEU A 1 191 ? 3.837 19.758 4.702 1.00 55.75 191 LEU A C 1
ATOM 1406 O O . LEU A 1 191 ? 3.815 20.371 5.767 1.00 55.75 191 LEU A O 1
ATOM 1410 N N . ALA A 1 192 ? 4.025 20.380 3.532 1.00 49.69 192 ALA A N 1
ATOM 1411 C CA . ALA A 1 192 ? 4.275 21.817 3.392 1.00 49.69 192 ALA A CA 1
ATOM 1412 C C . ALA A 1 192 ? 3.001 22.688 3.416 1.00 49.69 192 ALA A C 1
ATOM 1414 O O . ALA A 1 192 ? 3.087 23.892 3.648 1.00 49.69 192 ALA A O 1
ATOM 1415 N N . SER A 1 193 ? 1.813 22.106 3.206 1.00 52.25 193 SER A N 1
ATOM 1416 C CA . SER A 1 193 ? 0.535 22.835 3.068 1.00 52.25 193 SER A CA 1
ATOM 1417 C C . SER A 1 193 ? -0.036 23.466 4.356 1.00 52.25 193 SER A C 1
ATOM 1419 O O . SER A 1 193 ? -1.182 23.912 4.372 1.00 52.25 193 SER A O 1
ATOM 1421 N N . GLY A 1 194 ? 0.725 23.524 5.453 1.00 51.81 194 GLY A N 1
ATOM 1422 C CA . GLY A 1 194 ? 0.327 24.184 6.707 1.00 51.81 194 GLY A CA 1
ATOM 1423 C C . GLY A 1 194 ? -0.759 23.462 7.521 1.00 51.81 194 GLY A C 1
ATOM 1424 O O . GLY A 1 194 ? -0.925 23.753 8.705 1.00 51.81 194 GLY A O 1
ATOM 1425 N N . VAL A 1 195 ? -1.457 22.475 6.946 1.00 60.31 195 VAL A N 1
ATOM 1426 C CA . VAL A 1 195 ? -2.340 21.556 7.680 1.00 60.31 195 VAL A CA 1
ATOM 1427 C C . VAL A 1 195 ? -1.497 20.383 8.175 1.00 60.31 195 VAL A C 1
ATOM 1429 O O . VAL A 1 195 ? -1.460 19.322 7.558 1.00 60.31 195 VAL A O 1
ATOM 1432 N N . GLY A 1 196 ? -0.762 20.620 9.261 1.00 66.38 196 GLY A N 1
ATOM 1433 C CA . GLY A 1 196 ? 0.192 19.665 9.822 1.00 66.38 196 GLY A CA 1
ATOM 1434 C C . GLY A 1 196 ? -0.403 18.282 10.117 1.00 66.38 196 GLY A C 1
ATOM 1435 O O . GLY A 1 196 ? -1.598 18.127 10.399 1.00 66.38 196 GLY A O 1
ATOM 1436 N N . ILE A 1 197 ? 0.461 17.268 10.065 1.00 76.56 197 ILE A N 1
ATOM 1437 C CA . ILE A 1 197 ? 0.136 15.912 10.505 1.00 76.56 197 ILE A CA 1
ATOM 1438 C C . ILE A 1 197 ? 0.138 15.880 12.037 1.00 76.56 197 ILE A C 1
ATOM 1440 O O . ILE A 1 197 ? 1.131 16.230 12.671 1.00 76.56 197 ILE A O 1
ATOM 1444 N N . THR A 1 198 ? -0.984 15.476 12.626 1.00 79.50 198 THR A N 1
ATOM 1445 C CA . THR A 1 198 ? -1.189 15.335 14.073 1.00 79.50 198 THR A CA 1
ATOM 1446 C C . THR A 1 198 ? -1.600 13.906 14.406 1.00 79.50 198 THR A C 1
ATOM 1448 O O . THR A 1 198 ? -2.000 13.137 13.530 1.00 79.50 198 THR A O 1
ATOM 1451 N N . SER A 1 199 ? -1.557 13.543 15.687 1.00 79.25 199 SER A N 1
ATOM 1452 C CA . SER A 1 199 ? -2.042 12.245 16.170 1.00 79.25 199 SER A CA 1
ATOM 1453 C C . SER A 1 199 ? -3.482 11.936 15.757 1.00 79.25 199 SER A C 1
ATOM 1455 O O . SER A 1 199 ? -3.820 10.784 15.499 1.00 79.25 199 SER A O 1
ATOM 1457 N N . ASP A 1 200 ? -4.324 12.962 15.649 1.00 82.94 200 ASP A N 1
ATOM 1458 C CA . ASP A 1 200 ? -5.741 12.790 15.326 1.00 82.94 200 ASP A CA 1
ATOM 1459 C C . ASP A 1 200 ? -5.987 12.583 13.829 1.00 82.94 200 ASP A C 1
ATOM 1461 O O . ASP A 1 200 ? -6.996 11.994 13.444 1.00 82.94 200 ASP A O 1
ATOM 1465 N N . ASN A 1 201 ? -5.076 13.058 12.971 1.00 85.69 201 ASN A N 1
ATOM 1466 C CA . ASN A 1 201 ? -5.277 13.050 11.523 1.00 85.69 201 ASN A CA 1
ATOM 1467 C C . ASN A 1 201 ? -4.283 12.169 10.747 1.00 85.69 201 ASN A C 1
ATOM 1469 O O . ASN A 1 201 ? -4.532 11.909 9.573 1.00 85.69 201 ASN A O 1
ATOM 1473 N N . VAL A 1 202 ? -3.216 11.657 11.372 1.00 86.88 202 VAL A N 1
ATOM 1474 C CA . VAL A 1 202 ? -2.154 10.908 10.677 1.00 86.88 202 VAL A CA 1
ATOM 1475 C C . VAL A 1 202 ? -2.656 9.642 9.985 1.00 86.88 202 VAL A C 1
ATOM 1477 O O . VAL A 1 202 ? -2.357 9.442 8.810 1.00 86.88 202 VAL A O 1
ATOM 1480 N N . LEU A 1 203 ? -3.465 8.814 10.659 1.00 90.06 203 LEU A N 1
ATOM 1481 C CA . LEU A 1 203 ? -4.006 7.587 10.060 1.00 90.06 203 LEU A CA 1
ATOM 1482 C C . LEU A 1 203 ? -5.055 7.892 8.976 1.00 90.06 203 LEU A C 1
ATOM 1484 O O . LEU A 1 203 ? -4.914 7.352 7.879 1.00 90.06 203 LEU A O 1
ATOM 1488 N N . PRO A 1 204 ? -6.042 8.790 9.195 1.00 90.44 204 PRO A N 1
ATOM 1489 C CA . PRO A 1 204 ? -6.946 9.216 8.124 1.00 90.44 204 PRO A CA 1
ATOM 1490 C C . PRO A 1 204 ? -6.231 9.821 6.905 1.00 90.44 204 PRO A C 1
ATOM 1492 O O . PRO A 1 204 ? -6.612 9.554 5.767 1.00 90.44 204 PRO A O 1
ATOM 1495 N N . ARG A 1 205 ? -5.175 10.619 7.116 1.00 88.75 205 ARG A N 1
ATOM 1496 C CA . ARG A 1 205 ? -4.377 11.217 6.033 1.00 88.75 205 ARG A CA 1
ATOM 1497 C C . ARG A 1 205 ? -3.594 10.163 5.258 1.00 88.75 205 ARG A C 1
ATOM 1499 O O . ARG A 1 205 ? -3.637 10.173 4.031 1.00 88.75 205 ARG A O 1
ATOM 1506 N N . ALA A 1 206 ? -2.926 9.249 5.959 1.00 90.69 206 ALA A N 1
ATOM 1507 C CA . ALA A 1 206 ? -2.219 8.138 5.333 1.00 90.69 206 ALA A CA 1
ATOM 1508 C C . ALA A 1 206 ? -3.173 7.236 4.541 1.00 90.69 206 ALA A C 1
ATOM 1510 O O . ALA A 1 206 ? -2.839 6.820 3.436 1.00 90.69 206 ALA A O 1
ATOM 1511 N N . PHE A 1 207 ? -4.378 6.985 5.061 1.00 93.62 207 PHE A N 1
ATOM 1512 C CA . PHE A 1 207 ? -5.418 6.251 4.345 1.00 93.62 207 PHE A CA 1
ATOM 1513 C C . PHE A 1 207 ? -5.806 6.942 3.032 1.00 93.62 207 PHE A C 1
ATOM 1515 O O . PHE A 1 207 ? -5.767 6.305 1.983 1.00 93.62 207 PHE A O 1
ATOM 1522 N N . ALA A 1 208 ? -6.093 8.247 3.052 1.00 92.38 208 ALA A N 1
ATOM 1523 C CA . ALA A 1 208 ? -6.440 8.998 1.841 1.00 92.38 208 ALA A CA 1
ATOM 1524 C C . ALA A 1 208 ? -5.299 9.021 0.799 1.00 92.38 208 ALA A C 1
ATOM 1526 O O . ALA A 1 208 ? -5.531 8.914 -0.410 1.00 92.38 208 ALA A O 1
ATOM 1527 N N . ALA A 1 209 ? -4.049 9.126 1.257 1.00 91.19 209 ALA A N 1
ATOM 1528 C CA . ALA A 1 209 ? -2.884 9.036 0.382 1.00 91.19 209 ALA A CA 1
ATOM 1529 C C . ALA A 1 209 ? -2.728 7.632 -0.226 1.00 91.19 209 ALA A C 1
ATOM 1531 O O . ALA A 1 209 ? -2.512 7.497 -1.432 1.00 91.19 209 ALA A O 1
ATOM 1532 N N . ALA A 1 210 ? -2.910 6.586 0.583 1.00 94.12 210 ALA A N 1
ATOM 1533 C CA . ALA A 1 210 ? -2.909 5.203 0.124 1.00 94.12 210 ALA A CA 1
ATOM 1534 C C . ALA A 1 210 ? -4.014 4.940 -0.913 1.00 94.12 210 ALA A C 1
ATOM 1536 O O . ALA A 1 210 ? -3.758 4.272 -1.913 1.00 94.12 210 ALA A O 1
ATOM 1537 N N . GLU A 1 211 ? -5.211 5.508 -0.737 1.00 94.81 211 GLU A N 1
ATOM 1538 C CA . GLU A 1 211 ? -6.295 5.415 -1.722 1.00 94.81 211 GLU A CA 1
ATOM 1539 C C . GLU A 1 211 ? -5.930 6.061 -3.054 1.00 94.81 211 GLU A C 1
ATOM 1541 O O . GLU A 1 211 ? -6.153 5.459 -4.104 1.00 94.81 211 GLU A O 1
ATOM 1546 N N . THR A 1 212 ? -5.336 7.255 -3.013 1.00 93.19 212 THR A N 1
ATOM 1547 C CA . THR A 1 212 ? -4.873 7.959 -4.218 1.00 93.19 212 THR A CA 1
ATOM 1548 C C . THR A 1 212 ? -3.839 7.118 -4.963 1.00 93.19 212 THR A C 1
ATOM 1550 O O . THR A 1 212 ? -3.953 6.902 -6.171 1.00 93.19 212 THR A O 1
ATOM 1553 N N . ARG A 1 213 ? -2.869 6.567 -4.228 1.00 93.38 213 ARG A N 1
ATOM 1554 C CA . ARG A 1 213 ? -1.834 5.693 -4.780 1.00 93.38 213 ARG A CA 1
ATOM 1555 C C . ARG A 1 213 ? -2.415 4.411 -5.379 1.00 93.38 213 ARG A C 1
ATOM 1557 O O . ARG A 1 213 ? -2.051 4.024 -6.485 1.00 93.38 213 ARG A O 1
ATOM 1564 N N . ALA A 1 214 ? -3.338 3.758 -4.678 1.00 95.50 214 ALA A N 1
ATOM 1565 C CA . ALA A 1 214 ? -3.984 2.546 -5.165 1.00 95.50 214 ALA A CA 1
ATOM 1566 C C . ALA A 1 214 ? -4.874 2.805 -6.387 1.00 95.50 214 ALA A C 1
ATOM 1568 O O . ALA A 1 214 ? -4.951 1.956 -7.274 1.00 95.50 214 ALA A O 1
ATOM 1569 N N . ALA A 1 215 ? -5.519 3.972 -6.464 1.00 94.06 215 ALA A N 1
ATOM 1570 C CA . ALA A 1 215 ? -6.274 4.385 -7.640 1.00 94.06 215 ALA A CA 1
ATOM 1571 C C . ALA A 1 215 ? -5.357 4.590 -8.855 1.00 94.06 215 ALA A C 1
ATOM 1573 O O . ALA A 1 215 ? -5.686 4.106 -9.935 1.00 94.06 215 ALA A O 1
ATOM 1574 N N . ALA A 1 216 ? -4.198 5.234 -8.677 1.00 92.56 216 ALA A N 1
ATOM 1575 C CA . ALA A 1 216 ? -3.198 5.374 -9.736 1.00 92.56 216 ALA A CA 1
ATOM 1576 C C . ALA A 1 216 ? -2.680 4.004 -10.211 1.00 92.56 216 ALA A C 1
ATOM 1578 O O . ALA A 1 216 ? -2.703 3.720 -11.405 1.00 92.56 216 ALA A O 1
ATOM 1579 N N . ALA A 1 217 ? -2.326 3.109 -9.282 1.00 94.62 217 ALA A N 1
ATOM 1580 C CA . ALA A 1 217 ? -1.891 1.750 -9.609 1.00 94.62 217 ALA A CA 1
ATOM 1581 C C . ALA A 1 217 ? -2.965 0.953 -10.375 1.00 94.62 217 ALA A C 1
ATOM 1583 O O . ALA A 1 217 ? -2.663 0.277 -11.358 1.00 94.62 217 ALA A O 1
ATOM 1584 N N . ALA A 1 218 ? -4.234 1.058 -9.965 1.00 94.88 218 ALA A N 1
ATOM 1585 C CA . ALA A 1 218 ? -5.348 0.417 -10.661 1.00 94.88 218 ALA A CA 1
ATOM 1586 C C . ALA A 1 218 ? -5.562 0.978 -12.079 1.00 94.88 218 ALA A C 1
ATOM 1588 O O . ALA A 1 218 ? -5.881 0.220 -12.993 1.00 94.88 218 ALA A O 1
ATOM 1589 N N . GLN A 1 219 ? -5.365 2.285 -12.279 1.00 93.62 219 GLN A N 1
ATOM 1590 C CA . GLN A 1 219 ? -5.435 2.910 -13.604 1.00 93.62 219 GLN A CA 1
ATOM 1591 C C . GLN A 1 219 ? -4.296 2.444 -14.517 1.00 93.62 219 GLN A C 1
ATOM 1593 O O . GLN A 1 219 ? -4.554 2.117 -15.677 1.00 93.62 219 GLN A O 1
ATOM 1598 N N . SER A 1 220 ? -3.067 2.341 -14.001 1.00 91.06 220 SER A N 1
ATOM 1599 C CA . SER A 1 220 ? -1.940 1.778 -14.753 1.00 91.06 220 SER A CA 1
ATOM 1600 C C . SER A 1 220 ? -2.238 0.344 -15.200 1.00 91.06 220 SER A C 1
ATOM 1602 O O . SER A 1 220 ? -2.140 0.036 -16.383 1.00 91.06 220 SER A O 1
ATOM 1604 N N . LEU A 1 221 ? -2.739 -0.508 -14.296 1.00 92.00 221 LEU A N 1
ATOM 1605 C CA . LEU A 1 221 ? -3.129 -1.890 -14.623 1.00 92.00 221 LEU A CA 1
ATOM 1606 C C . LEU A 1 221 ? -4.234 -1.987 -15.683 1.00 92.00 221 LEU A C 1
ATOM 1608 O O . LEU A 1 221 ? -4.251 -2.933 -16.471 1.00 92.00 221 LEU A O 1
ATOM 1612 N N . ALA A 1 222 ? -5.174 -1.040 -15.687 1.00 89.38 222 ALA A N 1
ATOM 1613 C CA . ALA A 1 222 ? -6.231 -0.981 -16.691 1.00 89.38 222 ALA A CA 1
ATOM 1614 C C . ALA A 1 222 ? -5.706 -0.523 -18.062 1.00 89.38 222 ALA A C 1
ATOM 1616 O O . ALA A 1 222 ? -6.231 -0.949 -19.089 1.00 89.38 222 ALA A O 1
ATOM 1617 N N . THR A 1 223 ? -4.673 0.322 -18.076 1.00 82.00 223 THR A N 1
ATOM 1618 C CA . THR A 1 223 ? -4.053 0.858 -19.297 1.00 82.00 223 THR A CA 1
ATOM 1619 C C . THR A 1 223 ? -3.092 -0.150 -19.936 1.00 82.00 223 THR A C 1
ATOM 1621 O O . THR A 1 223 ? -3.034 -0.243 -21.158 1.00 82.00 223 THR A O 1
ATOM 1624 N N . ASP A 1 224 ? -2.407 -0.956 -19.120 1.00 68.56 224 ASP A N 1
ATOM 1625 C CA . ASP A 1 224 ? -1.448 -1.983 -19.557 1.00 68.56 224 ASP A CA 1
ATOM 1626 C C . ASP A 1 224 ? -2.109 -3.300 -20.017 1.00 68.56 224 ASP A C 1
ATOM 1628 O O . ASP A 1 224 ? -1.420 -4.262 -20.367 1.00 68.56 224 ASP A O 1
ATOM 1632 N N . HIS A 1 225 ? -3.445 -3.383 -20.040 1.00 52.50 225 HIS A N 1
ATOM 1633 C CA . HIS A 1 225 ? -4.122 -4.524 -20.655 1.00 52.50 225 HIS A CA 1
ATOM 1634 C C . HIS A 1 225 ? -3.863 -4.510 -22.169 1.00 52.50 225 HIS A C 1
ATOM 1636 O O . HIS A 1 225 ? -4.181 -3.511 -22.821 1.00 52.50 225 HIS A O 1
ATOM 1642 N N . PRO A 1 226 ? -3.367 -5.608 -22.777 1.00 44.66 226 PRO A N 1
ATOM 1643 C CA . PRO A 1 226 ? -3.391 -5.721 -24.221 1.00 44.66 226 PRO A CA 1
ATOM 1644 C C . PRO A 1 226 ? -4.857 -5.639 -24.632 1.00 44.66 226 PRO A C 1
ATOM 1646 O O . PRO A 1 226 ? -5.656 -6.518 -24.292 1.00 44.66 226 PRO A O 1
ATOM 1649 N N . LEU A 1 227 ? -5.230 -4.570 -25.336 1.00 37.22 227 LEU A N 1
ATOM 1650 C CA . LEU A 1 227 ? -6.503 -4.543 -26.037 1.00 37.22 227 LEU A CA 1
ATOM 1651 C C . LEU A 1 227 ? -6.567 -5.833 -26.869 1.00 37.22 227 LEU A C 1
ATOM 1653 O O . LEU A 1 227 ? -5.592 -6.136 -27.569 1.00 37.22 227 LEU A O 1
ATOM 1657 N N . PRO A 1 228 ? -7.658 -6.621 -26.803 1.00 35.66 228 PRO A N 1
ATOM 1658 C CA . PRO A 1 228 ? -7.819 -7.715 -27.741 1.00 35.66 228 PRO A CA 1
ATOM 1659 C C . PRO A 1 228 ? -7.688 -7.111 -29.136 1.00 35.66 228 PRO A C 1
ATOM 1661 O O . PRO A 1 228 ? -8.357 -6.120 -29.442 1.00 35.66 228 PRO A O 1
ATOM 1664 N N . LEU A 1 229 ? -6.779 -7.670 -29.943 1.00 40.06 229 LEU A N 1
ATOM 1665 C CA . LEU A 1 229 ? -6.638 -7.335 -31.356 1.00 40.06 229 LEU A CA 1
ATOM 1666 C C . LEU A 1 229 ? -8.048 -7.314 -31.942 1.00 40.06 229 LEU A C 1
ATOM 1668 O O . LEU A 1 229 ? -8.699 -8.357 -32.033 1.00 40.06 229 LEU A O 1
ATOM 1672 N N . SER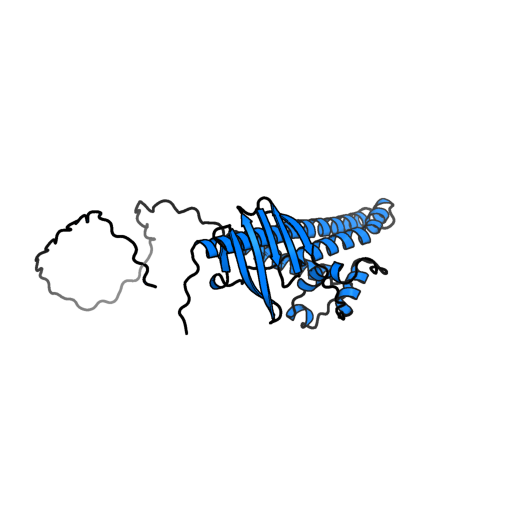 A 1 230 ? -8.555 -6.115 -32.231 1.00 34.94 230 SER A N 1
ATOM 1673 C CA . SER A 1 230 ? -9.906 -5.974 -32.754 1.00 34.94 230 SER A CA 1
ATOM 1674 C C . SER A 1 230 ? -9.967 -6.770 -34.055 1.00 34.94 230 SER A C 1
ATOM 1676 O O . SER A 1 230 ? -9.066 -6.619 -34.889 1.00 34.94 230 SER A O 1
ATOM 1678 N N . PRO A 1 231 ? -10.963 -7.655 -34.231 1.00 41.56 231 PRO A N 1
ATOM 1679 C CA . PRO A 1 231 ? -11.078 -8.412 -35.456 1.00 41.56 231 PRO A CA 1
ATOM 1680 C C . PRO A 1 231 ? -11.296 -7.417 -36.593 1.00 41.56 231 PRO A C 1
ATOM 1682 O O . PRO A 1 231 ? -12.112 -6.504 -36.492 1.00 41.56 231 PRO A O 1
ATOM 1685 N N . THR A 1 232 ? -10.486 -7.590 -37.632 1.00 38.25 232 THR A N 1
ATOM 1686 C CA . THR A 1 232 ? -10.663 -7.129 -39.008 1.00 38.25 232 THR A CA 1
ATOM 1687 C C . THR A 1 232 ? -11.967 -6.366 -39.245 1.00 38.25 232 THR A C 1
ATOM 1689 O O . THR A 1 232 ? -13.042 -6.962 -39.308 1.00 38.25 232 THR A O 1
ATOM 1692 N N . ALA A 1 233 ? -11.868 -5.047 -39.431 1.00 36.25 233 ALA A N 1
ATOM 1693 C CA . ALA A 1 233 ? -12.967 -4.267 -39.974 1.00 36.25 233 ALA A CA 1
ATOM 1694 C C . ALA A 1 233 ? -13.245 -4.755 -41.403 1.00 36.25 233 ALA A C 1
ATOM 1696 O O . ALA A 1 233 ? -12.514 -4.446 -42.343 1.00 36.25 233 ALA A O 1
ATOM 1697 N N . ALA A 1 234 ? -14.301 -5.545 -41.547 1.00 38.62 234 ALA A N 1
ATOM 1698 C CA . ALA A 1 234 ? -14.995 -5.740 -42.799 1.00 38.62 234 ALA A CA 1
ATOM 1699 C C . ALA A 1 234 ? -16.441 -5.276 -42.611 1.00 38.62 234 ALA A C 1
ATOM 1701 O O . ALA A 1 234 ? -17.066 -5.580 -41.597 1.00 38.62 234 ALA A O 1
ATOM 1702 N N . VAL A 1 235 ? -16.949 -4.633 -43.664 1.00 35.62 235 VAL A N 1
ATOM 1703 C CA . VAL A 1 235 ? -18.359 -4.320 -43.956 1.00 35.62 235 VAL A CA 1
ATOM 1704 C C . VAL A 1 235 ? -18.859 -2.932 -43.515 1.00 35.62 235 VAL A C 1
ATOM 1706 O O . VAL A 1 235 ? -19.500 -2.734 -42.490 1.00 35.62 235 VAL A O 1
ATOM 1709 N N . ASP A 1 236 ? -18.522 -1.966 -44.370 1.00 42.28 236 ASP A N 1
ATOM 1710 C CA . ASP A 1 236 ? -19.421 -1.029 -45.066 1.00 42.28 236 ASP A CA 1
ATOM 1711 C C . ASP A 1 236 ? -20.932 -1.157 -44.759 1.00 42.28 236 ASP A C 1
ATOM 1713 O O . ASP A 1 236 ? -21.577 -2.090 -45.233 1.00 42.28 236 ASP A O 1
ATOM 1717 N N . HIS A 1 237 ? -21.512 -0.181 -44.049 1.00 31.17 237 HIS A N 1
ATOM 1718 C CA . HIS A 1 237 ? -22.942 0.143 -44.139 1.00 31.17 237 HIS A CA 1
ATOM 1719 C C . HIS A 1 237 ? -23.177 1.662 -43.987 1.00 31.17 237 HIS A C 1
ATOM 1721 O O . HIS A 1 237 ? -22.491 2.309 -43.191 1.00 31.17 237 HIS A O 1
ATOM 1727 N N . PRO A 1 238 ? -24.135 2.256 -44.732 1.00 39.84 238 PRO A N 1
ATOM 1728 C CA . PRO A 1 238 ? -24.249 3.702 -44.908 1.00 39.84 238 PRO A CA 1
ATOM 1729 C C . PRO A 1 238 ? -25.007 4.383 -43.761 1.00 39.84 238 PRO A C 1
ATOM 1731 O O . PRO A 1 238 ? -25.958 3.838 -43.202 1.00 39.84 238 PRO A O 1
ATOM 1734 N N . VAL A 1 239 ? -24.619 5.625 -43.477 1.00 39.09 239 VAL A N 1
ATOM 1735 C CA . VAL A 1 239 ? -25.275 6.542 -42.530 1.00 39.09 239 VAL A CA 1
ATOM 1736 C C . VAL A 1 239 ? -26.703 6.884 -42.995 1.00 39.09 239 VAL A C 1
ATOM 17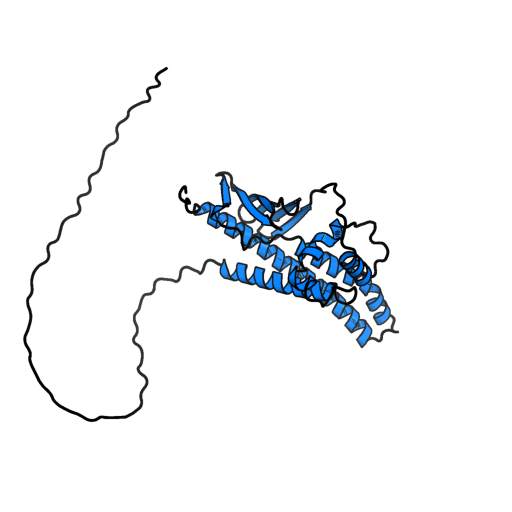38 O O . VAL A 1 239 ? -26.863 7.300 -44.145 1.00 39.09 239 VAL A O 1
ATOM 1741 N N . PRO A 1 240 ? -27.744 6.816 -42.137 1.00 37.62 240 PRO A N 1
ATOM 1742 C CA . PRO A 1 240 ? -29.014 7.469 -42.418 1.00 37.62 240 PRO A CA 1
ATOM 1743 C C . PRO A 1 240 ? -28.932 8.962 -42.061 1.00 37.62 240 PRO A C 1
ATOM 1745 O O . PRO A 1 240 ? -28.622 9.337 -40.931 1.00 37.62 240 PRO A O 1
ATOM 1748 N N . LEU A 1 241 ? -29.216 9.808 -43.053 1.00 36.28 241 LEU A N 1
ATOM 1749 C CA . LEU A 1 241 ? -29.342 11.263 -42.940 1.00 36.28 241 LEU A CA 1
ATOM 1750 C C . LEU A 1 241 ? -30.570 11.646 -42.094 1.00 36.28 241 LEU A C 1
ATOM 1752 O O . LEU A 1 241 ? -31.661 11.115 -42.303 1.00 36.28 241 LEU A O 1
ATOM 1756 N N . THR A 1 242 ? -30.412 12.600 -41.175 1.00 39.25 242 THR A N 1
ATOM 1757 C CA . THR A 1 242 ? -31.513 13.218 -40.417 1.00 39.25 242 THR A CA 1
ATOM 1758 C C . THR A 1 242 ? -32.261 14.261 -41.266 1.00 39.25 242 THR A C 1
ATOM 1760 O O . THR A 1 242 ? -31.603 15.005 -41.997 1.00 39.25 242 THR A O 1
ATOM 1763 N N . PRO A 1 243 ? -33.604 14.367 -41.177 1.00 41.09 243 PRO A N 1
ATOM 1764 C CA . PRO A 1 243 ? -34.386 15.358 -41.917 1.00 41.09 243 PRO A CA 1
ATOM 1765 C C . PRO A 1 243 ? -34.611 16.667 -41.133 1.00 41.09 243 PRO A C 1
ATOM 1767 O O . PRO A 1 243 ? -34.490 16.691 -39.910 1.00 41.09 243 PRO A O 1
ATOM 1770 N N . SER A 1 244 ? -35.035 17.693 -41.887 1.00 35.94 244 SER A N 1
ATOM 1771 C CA . SER A 1 244 ? -35.599 19.002 -41.486 1.00 35.94 244 SER A CA 1
ATOM 1772 C C . SER A 1 244 ? -34.601 20.138 -41.193 1.00 35.94 244 SER A C 1
ATOM 1774 O O . SER A 1 244 ? -33.606 19.947 -40.512 1.00 35.94 244 SER A O 1
ATOM 1776 N N . GLU A 1 245 ? -34.794 21.384 -41.642 1.00 33.03 245 GLU A N 1
ATOM 1777 C CA . GLU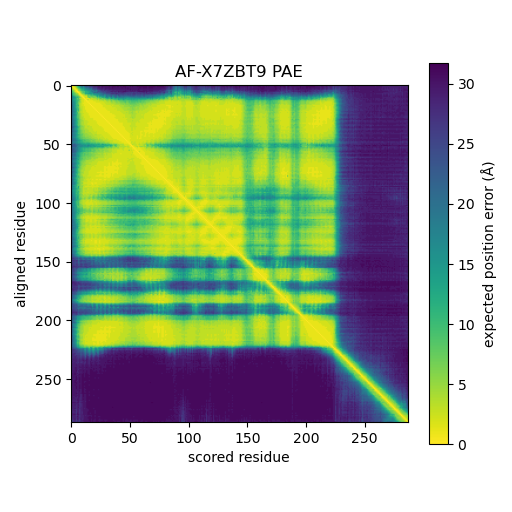 A 1 245 ? -35.740 21.985 -42.595 1.00 33.03 245 GLU A CA 1
ATOM 1778 C C . GLU A 1 245 ? -35.242 23.407 -42.954 1.00 33.03 245 GLU A C 1
ATOM 1780 O O . GLU A 1 245 ? -34.639 24.092 -42.136 1.00 33.03 245 GLU A O 1
ATOM 1785 N N . HIS A 1 246 ? -35.503 23.803 -44.200 1.00 29.73 246 HIS A N 1
ATOM 1786 C CA . HIS A 1 246 ? -35.592 25.151 -44.789 1.00 29.73 246 HIS A CA 1
ATOM 1787 C C . HIS A 1 246 ? -34.785 26.362 -44.257 1.00 29.73 246 HIS A C 1
ATOM 1789 O O . HIS A 1 246 ? -35.170 27.029 -43.303 1.00 29.73 246 HIS A O 1
ATOM 1795 N N . ALA A 1 247 ? -33.871 26.839 -45.113 1.00 28.38 247 ALA A N 1
ATOM 1796 C CA . ALA A 1 247 ? -33.970 28.189 -45.685 1.00 28.38 247 ALA A CA 1
ATOM 1797 C C . ALA A 1 247 ? -33.370 28.202 -47.107 1.00 28.38 247 ALA A C 1
ATOM 1799 O O . ALA A 1 247 ? -32.227 27.798 -47.314 1.00 28.38 247 ALA A O 1
ATOM 1800 N N . ALA A 1 248 ? -34.155 28.638 -48.093 1.00 33.28 248 ALA A N 1
ATOM 1801 C CA . ALA A 1 248 ? -33.729 28.885 -49.474 1.00 33.28 248 ALA A CA 1
ATOM 1802 C C . ALA A 1 248 ? -33.670 30.419 -49.727 1.00 33.28 248 ALA A C 1
ATOM 1804 O O . ALA A 1 248 ? -34.067 31.188 -48.853 1.00 33.28 248 ALA A O 1
ATOM 1805 N N . PRO A 1 249 ? -33.146 30.905 -50.866 1.00 45.50 249 PRO A N 1
ATOM 1806 C CA . PRO A 1 249 ? -31.869 31.618 -50.956 1.00 45.50 249 PRO A CA 1
ATOM 1807 C C . PRO A 1 249 ? -32.055 33.079 -51.429 1.00 45.50 249 PRO A C 1
ATOM 1809 O O . PRO A 1 249 ? -33.185 33.526 -51.628 1.00 45.50 249 PRO A O 1
ATOM 1812 N N . PRO A 1 250 ? -30.971 33.803 -51.762 1.00 35.12 250 PRO A N 1
ATOM 1813 C CA . PRO A 1 250 ? -31.044 34.613 -52.969 1.00 35.12 250 PRO A CA 1
ATOM 1814 C C . PRO A 1 250 ? -29.996 34.204 -54.001 1.00 35.12 250 PRO A C 1
ATOM 1816 O O . PRO A 1 250 ? -28.817 33.995 -53.728 1.00 35.12 250 PRO A O 1
ATOM 1819 N N . ALA A 1 251 ? -30.510 34.072 -55.216 1.00 34.72 251 ALA A N 1
ATOM 1820 C CA . ALA A 1 251 ? -29.816 33.753 -56.443 1.00 34.72 251 ALA A CA 1
ATOM 1821 C C . ALA A 1 251 ? -28.960 34.923 -56.939 1.00 34.72 251 ALA A C 1
ATOM 1823 O O . ALA A 1 251 ? -29.388 36.070 -56.834 1.00 34.72 251 ALA A O 1
ATOM 1824 N N . THR A 1 252 ? -27.853 34.633 -57.633 1.00 30.50 252 THR A N 1
ATOM 1825 C CA . THR A 1 252 ? -27.575 35.260 -58.941 1.00 30.5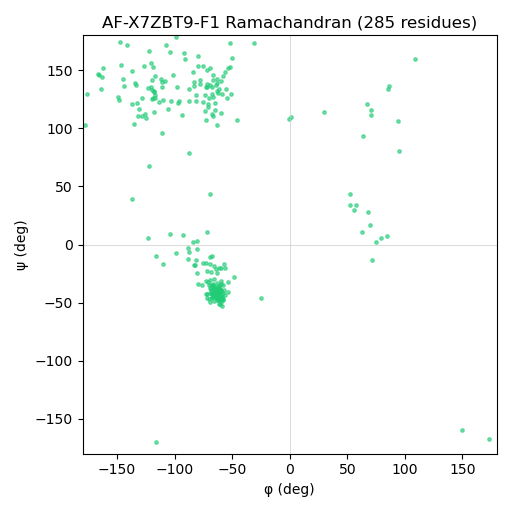0 252 THR A CA 1
ATOM 1826 C C . THR A 1 252 ? -26.490 34.529 -59.754 1.00 30.50 252 THR A C 1
ATOM 1828 O O . THR A 1 252 ? -25.429 34.179 -59.255 1.00 30.50 252 THR A O 1
ATOM 1831 N N . SER A 1 253 ? -26.820 34.335 -61.040 1.00 30.98 253 SER A N 1
ATOM 1832 C CA . SER A 1 253 ? -25.970 34.133 -62.234 1.00 30.98 253 SER A CA 1
ATOM 1833 C C . SER A 1 253 ? -25.040 32.906 -62.376 1.00 30.98 253 SER A C 1
ATOM 1835 O O . SER A 1 253 ? -23.856 32.934 -62.066 1.00 30.98 253 SER A O 1
ATOM 1837 N N . ARG A 1 254 ? -25.605 31.876 -63.028 1.00 30.08 254 ARG A N 1
ATOM 1838 C CA . ARG A 1 254 ? -25.084 31.041 -64.153 1.00 30.08 254 ARG A CA 1
ATOM 1839 C C . ARG A 1 254 ? -24.116 31.772 -65.142 1.00 30.08 254 ARG A C 1
ATOM 1841 O O . ARG A 1 254 ? -24.159 32.999 -65.130 1.00 30.08 254 ARG A O 1
ATOM 1848 N N . PRO A 1 255 ? -23.453 31.120 -66.150 1.00 45.81 255 PRO A N 1
ATOM 1849 C CA . PRO A 1 255 ? -23.306 29.674 -66.460 1.00 45.81 255 PRO A CA 1
ATOM 1850 C C . PRO A 1 255 ? -21.952 29.197 -67.120 1.00 45.81 255 PRO A C 1
ATOM 1852 O O . PRO A 1 255 ? -21.159 29.984 -67.614 1.00 45.81 255 PRO A O 1
ATOM 1855 N N . TRP A 1 256 ? -21.811 27.864 -67.268 1.00 27.33 256 TRP A N 1
ATOM 1856 C CA . TRP A 1 256 ? -21.316 27.112 -68.460 1.00 27.33 256 TRP A CA 1
ATOM 1857 C C . TRP A 1 256 ? -19.829 27.134 -68.905 1.00 27.33 256 TRP A C 1
ATOM 1859 O O . TRP A 1 256 ? -19.367 28.095 -69.512 1.00 27.33 256 TRP A O 1
ATOM 1869 N N . ARG A 1 257 ? -19.165 25.960 -68.850 1.00 32.09 257 ARG A N 1
ATOM 1870 C CA . ARG A 1 257 ? -18.765 25.174 -70.049 1.00 32.09 257 ARG A CA 1
ATOM 1871 C C . ARG A 1 257 ? -18.336 23.740 -69.710 1.00 32.09 257 ARG A C 1
ATOM 1873 O O . ARG A 1 257 ? -17.757 23.481 -68.664 1.00 32.09 257 ARG A O 1
ATOM 1880 N N . ALA A 1 258 ? -18.661 22.849 -70.640 1.00 31.94 258 ALA A N 1
ATOM 1881 C CA . ALA A 1 258 ? -18.419 21.411 -70.659 1.00 31.94 258 ALA A CA 1
ATOM 1882 C C . ALA A 1 258 ? -17.181 21.024 -71.504 1.00 31.94 258 ALA A C 1
ATOM 1884 O O . ALA A 1 258 ? -16.623 21.884 -72.187 1.00 31.94 258 ALA A O 1
ATOM 1885 N N . ALA A 1 259 ? -16.914 19.705 -71.522 1.00 30.34 259 ALA A N 1
ATOM 1886 C CA . ALA A 1 259 ? -16.024 18.880 -72.370 1.00 30.34 259 ALA A CA 1
ATOM 1887 C C . ALA A 1 259 ? -14.606 18.636 -71.796 1.00 30.34 259 ALA A C 1
ATOM 1889 O O . ALA A 1 259 ? -13.841 19.581 -71.661 1.00 30.34 259 ALA A O 1
ATOM 1890 N N . GLU A 1 260 ? -14.221 17.457 -71.278 1.00 37.84 260 GLU A N 1
ATOM 1891 C CA . GLU A 1 260 ? -14.128 16.060 -71.795 1.00 37.84 260 GLU A CA 1
ATOM 1892 C C . GLU A 1 260 ? -12.642 15.620 -71.992 1.00 37.84 260 GLU A C 1
ATOM 1894 O O . GLU A 1 260 ? -11.758 16.474 -71.945 1.00 37.84 260 GLU A O 1
ATOM 1899 N N . PRO A 1 261 ? -12.327 14.301 -72.050 1.00 46.69 261 PRO A N 1
ATOM 1900 C CA . PRO A 1 261 ? -11.209 13.678 -71.325 1.00 46.69 261 PRO A CA 1
ATOM 1901 C C . PRO A 1 261 ? -9.978 13.346 -72.187 1.00 46.69 261 PRO A C 1
ATOM 1903 O O . PRO A 1 261 ? -10.067 13.243 -73.407 1.00 46.69 261 PRO A O 1
ATOM 1906 N N . ILE A 1 262 ? -8.837 13.051 -71.544 1.00 36.19 262 ILE A N 1
ATOM 1907 C CA . ILE A 1 262 ? -7.696 12.390 -72.203 1.00 36.19 262 ILE A CA 1
ATOM 1908 C C . ILE A 1 262 ? -7.186 11.217 -71.353 1.00 36.19 262 ILE A C 1
ATOM 1910 O O . ILE A 1 262 ? -6.604 11.376 -70.283 1.00 36.19 262 ILE A O 1
ATOM 1914 N N . LEU A 1 263 ? -7.421 10.020 -71.891 1.00 34.47 263 LEU A N 1
ATOM 1915 C CA . LEU A 1 263 ? -6.771 8.744 -71.592 1.00 34.47 263 LEU A CA 1
ATOM 1916 C C . LEU A 1 263 ? -5.281 8.798 -71.978 1.00 34.47 263 LEU A C 1
ATOM 1918 O O . LEU A 1 263 ? -4.988 9.182 -73.105 1.00 34.47 263 LEU A O 1
ATOM 1922 N N . HIS A 1 264 ? -4.372 8.273 -71.141 1.00 31.16 264 HIS A N 1
ATOM 1923 C CA . HIS A 1 264 ? -3.407 7.249 -71.582 1.00 31.16 264 HIS A CA 1
ATOM 1924 C C . HIS A 1 264 ? -2.489 6.670 -70.479 1.00 31.16 264 HIS A C 1
ATOM 1926 O O . HIS A 1 264 ? -1.746 7.381 -69.818 1.00 31.16 264 HIS A O 1
ATOM 1932 N N . ARG A 1 265 ? -2.480 5.325 -70.461 1.00 32.00 265 ARG A N 1
ATOM 1933 C CA . ARG A 1 265 ? -1.338 4.384 -70.378 1.00 32.00 265 ARG A CA 1
ATOM 1934 C C . ARG A 1 265 ? -0.519 4.229 -69.079 1.00 32.00 265 ARG A C 1
ATOM 1936 O O . ARG A 1 265 ? 0.355 5.017 -68.752 1.00 32.00 265 ARG A O 1
ATOM 1943 N N . LEU A 1 266 ? -0.705 3.037 -68.495 1.00 36.72 266 LEU A N 1
ATOM 1944 C CA . LEU A 1 266 ? 0.261 2.230 -67.727 1.00 36.72 266 LEU A CA 1
ATOM 1945 C C . LEU A 1 266 ? 1.607 2.037 -68.461 1.00 36.72 266 LEU A C 1
ATOM 1947 O O . LEU A 1 266 ? 1.640 2.041 -69.696 1.00 36.72 266 LEU A O 1
ATOM 1951 N N . PRO A 1 267 ? 2.673 1.681 -67.716 1.00 41.41 267 PRO A N 1
ATOM 1952 C CA . PRO A 1 267 ? 3.166 0.308 -67.858 1.00 41.41 267 PRO A CA 1
ATOM 1953 C C . PRO A 1 267 ? 3.546 -0.403 -66.542 1.00 41.41 267 PRO A C 1
ATOM 1955 O O . PRO A 1 267 ? 4.011 0.188 -65.573 1.00 41.41 267 PRO A O 1
ATOM 1958 N N . LEU A 1 268 ? 3.362 -1.726 -66.584 1.00 35.50 268 LEU A N 1
ATOM 1959 C CA . LEU A 1 268 ? 3.827 -2.748 -65.644 1.00 35.50 268 LEU A CA 1
ATOM 1960 C C . LEU A 1 268 ? 5.348 -2.951 -65.748 1.00 35.50 268 LEU A C 1
ATOM 1962 O O . LEU A 1 268 ? 5.854 -3.132 -66.857 1.00 35.50 268 LEU A O 1
ATOM 1966 N N . THR A 1 269 ? 6.042 -3.097 -64.612 1.00 35.44 269 THR A N 1
ATOM 1967 C CA . THR A 1 269 ? 7.410 -3.646 -64.582 1.00 35.44 269 THR A CA 1
ATOM 1968 C C . THR A 1 269 ? 7.525 -4.786 -63.570 1.00 35.44 269 THR A C 1
ATOM 1970 O O . THR A 1 269 ? 7.153 -4.670 -62.406 1.00 35.44 269 THR A O 1
ATOM 1973 N N . ARG A 1 270 ? 8.015 -5.919 -64.082 1.00 32.84 270 ARG A N 1
ATOM 1974 C CA . ARG A 1 270 ? 8.135 -7.246 -63.466 1.00 32.84 270 ARG A CA 1
ATOM 1975 C C . ARG A 1 270 ? 9.128 -7.308 -62.302 1.00 32.84 270 ARG A C 1
ATOM 1977 O O . ARG A 1 270 ? 10.252 -6.827 -62.404 1.00 32.84 270 ARG A O 1
ATOM 1984 N N . CYS A 1 271 ? 8.743 -8.074 -61.284 1.00 27.59 271 CYS A N 1
ATOM 1985 C CA . CYS A 1 271 ? 9.599 -8.623 -60.237 1.00 27.59 271 CYS A CA 1
ATOM 1986 C C . CYS A 1 271 ? 10.492 -9.755 -60.803 1.00 27.59 271 CYS A C 1
ATOM 1988 O O . CYS A 1 271 ? 10.005 -10.617 -61.539 1.00 27.59 271 CYS A O 1
ATOM 1990 N N . ARG A 1 272 ? 11.791 -9.780 -60.469 1.00 32.09 272 ARG A N 1
ATOM 1991 C CA . ARG A 1 272 ? 12.684 -10.937 -60.680 1.00 32.09 272 ARG A CA 1
ATOM 1992 C C . ARG A 1 272 ? 13.355 -11.308 -59.357 1.00 32.09 272 ARG A C 1
ATOM 1994 O O . ARG A 1 272 ? 14.215 -10.576 -58.880 1.00 32.09 272 ARG A O 1
ATOM 2001 N N . LEU A 1 273 ? 12.993 -12.477 -58.822 1.00 32.03 273 LEU A N 1
ATOM 2002 C CA . LEU A 1 273 ? 13.763 -13.209 -57.817 1.00 32.03 273 LEU A CA 1
ATOM 2003 C C . LEU A 1 273 ? 15.127 -13.622 -58.400 1.00 32.03 273 LEU A C 1
ATOM 2005 O O . LEU A 1 273 ? 15.202 -14.108 -59.531 1.00 32.03 273 LEU A O 1
ATOM 2009 N N . ARG A 1 274 ? 16.197 -13.506 -57.606 1.00 30.86 274 ARG A N 1
ATOM 2010 C CA . ARG A 1 274 ? 17.441 -14.268 -57.796 1.00 30.86 274 ARG A CA 1
ATOM 2011 C C . ARG A 1 274 ? 17.861 -14.905 -56.474 1.00 30.86 274 ARG A C 1
ATOM 2013 O O . ARG A 1 274 ? 18.193 -14.207 -55.523 1.00 30.86 274 ARG A O 1
ATOM 2020 N N . CYS A 1 275 ? 17.872 -16.234 -56.469 1.00 30.47 275 CYS A N 1
ATOM 2021 C CA . CYS A 1 275 ? 18.554 -17.078 -55.495 1.00 30.47 275 CYS A CA 1
ATOM 2022 C C . CYS A 1 275 ? 20.077 -16.845 -55.555 1.00 30.47 275 CYS A C 1
ATOM 2024 O O . CYS A 1 275 ? 20.632 -16.691 -56.647 1.00 30.47 275 CYS A O 1
ATOM 2026 N N . ARG A 1 276 ? 20.759 -16.864 -54.403 1.00 36.19 276 ARG A N 1
ATOM 2027 C CA . ARG A 1 276 ? 22.225 -16.997 -54.299 1.00 36.19 276 ARG A CA 1
ATOM 2028 C C . ARG A 1 276 ? 22.576 -18.362 -53.684 1.00 36.19 276 ARG A C 1
ATOM 2030 O O . ARG A 1 276 ? 21.881 -18.765 -52.754 1.00 36.19 276 ARG A O 1
ATOM 2037 N N . PRO A 1 277 ? 23.621 -19.058 -54.170 1.00 45.44 277 PRO A N 1
ATOM 2038 C CA . PRO A 1 277 ? 24.070 -20.327 -53.612 1.00 45.44 277 PRO A CA 1
ATOM 2039 C C . PRO A 1 277 ? 25.145 -20.159 -52.525 1.00 45.44 277 PRO A C 1
ATOM 2041 O O . PRO A 1 277 ? 25.832 -19.143 -52.433 1.00 45.44 277 PRO A O 1
ATOM 2044 N N . ILE A 1 278 ? 25.248 -21.218 -51.728 1.00 42.72 278 ILE A N 1
ATOM 2045 C CA . ILE A 1 278 ? 26.183 -21.508 -50.637 1.00 42.72 278 ILE A CA 1
ATOM 2046 C C . ILE A 1 278 ? 27.601 -21.743 -51.190 1.00 42.72 278 ILE A C 1
ATOM 2048 O O . ILE A 1 278 ? 27.725 -22.485 -52.157 1.00 42.72 278 ILE A O 1
ATOM 2052 N N . HIS A 1 279 ? 28.648 -21.194 -50.552 1.00 39.81 279 HIS A N 1
ATOM 2053 C CA . HIS A 1 279 ? 29.979 -21.823 -50.428 1.00 39.81 279 HIS A CA 1
ATOM 2054 C C . HIS A 1 279 ? 30.844 -21.172 -49.320 1.00 39.81 279 HIS A C 1
ATOM 2056 O O . HIS A 1 279 ? 30.776 -19.970 -49.080 1.00 39.81 279 HIS A O 1
ATOM 2062 N N . HIS A 1 280 ? 31.619 -22.032 -48.648 1.00 36.53 280 HIS A N 1
ATOM 2063 C CA . HIS A 1 280 ? 32.626 -21.835 -47.589 1.00 36.53 280 HIS A CA 1
ATOM 2064 C C . HIS A 1 280 ? 33.743 -20.802 -47.862 1.00 36.53 280 HIS A C 1
ATOM 2066 O O . HIS A 1 280 ? 34.181 -20.686 -49.000 1.00 36.53 280 HIS A O 1
ATOM 2072 N N . CYS A 1 281 ? 34.286 -20.211 -46.779 1.00 30.70 281 CYS A N 1
ATOM 2073 C CA . CYS A 1 281 ? 35.725 -19.974 -46.482 1.00 30.70 281 CYS A CA 1
ATOM 2074 C C . CYS A 1 281 ? 35.826 -19.316 -45.082 1.00 30.70 281 CYS A C 1
ATOM 2076 O O . CYS A 1 281 ? 35.257 -18.252 -44.876 1.00 30.70 281 CYS A O 1
ATOM 2078 N N . SER A 1 282 ? 36.203 -20.040 -44.022 1.00 31.61 282 SER A N 1
ATOM 2079 C CA . SER A 1 282 ? 37.552 -20.311 -43.474 1.00 31.61 282 SER A CA 1
ATOM 2080 C C . SER A 1 282 ? 38.277 -19.098 -42.871 1.00 31.61 282 SER A C 1
ATOM 2082 O O . SER A 1 282 ? 38.525 -18.108 -43.549 1.00 31.61 282 SER A O 1
ATOM 2084 N N . MET A 1 283 ? 38.603 -19.246 -41.580 1.00 30.17 283 MET A N 1
ATOM 2085 C CA . MET A 1 283 ? 39.426 -18.381 -40.728 1.00 30.17 283 MET A CA 1
ATOM 2086 C C . MET A 1 283 ? 40.839 -18.197 -41.284 1.00 30.17 283 MET A C 1
ATOM 2088 O O . MET A 1 283 ? 41.436 -19.172 -41.736 1.00 30.17 283 MET A O 1
ATOM 2092 N N . ASP A 1 284 ? 41.396 -16.999 -41.099 1.00 32.22 284 ASP A N 1
ATOM 2093 C CA . ASP A 1 284 ? 42.841 -16.802 -41.006 1.00 32.22 284 ASP A CA 1
ATOM 2094 C C . ASP A 1 284 ? 43.158 -15.917 -39.793 1.00 32.22 284 ASP A C 1
ATOM 2096 O O . ASP A 1 284 ? 42.648 -14.806 -39.644 1.00 32.22 284 ASP A O 1
ATOM 2100 N N . ILE A 1 285 ? 43.966 -16.475 -38.892 1.00 37.25 285 ILE A N 1
ATOM 2101 C CA . ILE A 1 285 ? 44.573 -15.826 -37.732 1.00 37.25 285 ILE A CA 1
ATOM 2102 C C . ILE A 1 285 ? 45.974 -15.429 -38.182 1.00 37.25 285 ILE A C 1
ATOM 2104 O O . ILE A 1 285 ? 46.760 -16.298 -38.554 1.00 37.25 285 ILE A O 1
ATOM 2108 N N . THR A 1 286 ? 46.314 -14.144 -38.120 1.00 41.97 286 THR A N 1
ATOM 2109 C CA . THR A 1 286 ? 47.710 -13.708 -38.244 1.00 41.97 286 THR A CA 1
ATOM 2110 C C . THR A 1 286 ? 48.204 -13.174 -36.907 1.00 41.97 286 THR A C 1
ATOM 2112 O O . THR A 1 286 ? 47.479 -12.497 -36.181 1.00 41.97 286 THR A O 1
ATOM 2115 N N . ARG A 1 287 ? 49.420 -13.611 -36.596 1.00 41.00 287 ARG A N 1
ATOM 2116 C CA . ARG A 1 287 ? 50.171 -13.490 -35.351 1.00 41.00 287 ARG A CA 1
ATOM 2117 C C . ARG A 1 287 ? 50.743 -12.095 -35.142 1.00 41.00 287 ARG A C 1
ATOM 2119 O O . ARG A 1 287 ? 51.114 -11.475 -36.162 1.00 41.00 287 ARG A O 1
#

Solvent-accessible surface area (backbone atoms only — not comparable to full-atom values): 17382 Å² total; per-residue (Å²): 131,86,81,83,72,75,56,53,77,62,27,51,49,51,51,49,50,52,41,43,30,45,26,45,36,38,41,57,32,45,52,51,28,53,53,27,48,51,52,43,53,49,27,53,49,42,14,64,76,62,31,62,87,31,75,68,6,41,56,28,57,69,44,43,46,60,35,41,38,52,25,50,52,32,42,13,57,42,32,61,52,76,82,60,84,84,52,57,52,74,48,41,46,65,46,100,87,46,38,37,38,34,56,46,74,54,97,89,39,84,29,46,34,39,35,33,62,56,86,42,26,40,42,37,38,34,58,80,72,40,26,36,42,32,30,51,79,36,36,69,76,45,75,50,67,58,82,82,87,66,87,75,89,72,75,63,55,62,60,51,14,49,34,56,51,31,68,43,97,70,62,75,88,56,50,73,82,65,46,50,17,42,54,64,39,57,48,72,64,58,65,66,65,77,65,66,73,35,37,89,44,38,65,65,51,38,49,54,36,48,49,54,51,27,52,52,26,51,49,49,55,64,68,71,50,81,72,75,81,74,77,78,93,74,80,91,78,84,83,84,82,85,84,88,81,89,86,84,87,85,87,84,81,85,85,91,86,86,87,86,88,83,90,83,83,85,85,90,82,84,90,78,92,77,91,80,87,90,82,90,83,86,90,83,89,83,134

Organism: NCBI:txid1299334

Secondary structure (DSSP, 8-state):
----PPPPHHHHHHHHHHHHHHHHHHHHHHHHHHHHHHHHHHHHHHHHHH-TTSHHHHHHHHTHHHHHHHHHHHHHHHHTS---TT--GGG-EE-TTSEEEEEEEETTEEEEEEEEEETTEEEEEETTTTEEEEEETTEEEEEEE----------HHHHHHHHHHTT-TTTTSS-GGGTHHHHHTS-HHHHHSS----TTTHHHHHHHHHHHHHHHHHHHHHHSS------------PPPPPP--------------------------------------------

Radius of gyration: 31.96 Å; Cα contacts (8 Å, |Δi|>4): 321; chains: 1; bounding box: 86×57×101 Å

pLDDT: mean 73.04, std 23.61, range [27.33, 98.0]

Sequence (287 aa):
MPDGIPPSGLEAGELADIKRVTNQAVVDQMAKVRAAQKAIDHALATAYTKGQGSPEGQAALARLPELKKNLADALNDLGKLPDYNNVDPTTVHTSPDGHFVFGYTADGQPMQVTGQLKNGTGEIFDQGTGTYYTFQGGKLVGTRTLDPGRAEATDEPLLTAVTLAVGAPELKAGGEAAWQGLKTLFTREGLASGVGITSDNVLPRAFAAAETRAAAAAQSLATDHPLPLSPTAAVDHPVPLTPSEHAAPPATSRPWRAAEPILHRLPLTRCRLRCRPIHHCSMDITR

Mean predicted aligned error: 15.75 Å

Nearest PDB structures (foldseek):
  3atp-assembly1_B  TM=3.271E-01  e=2.543E+00  Escherichia coli str. K-12 substr. W3110
  2d4u-assembly1_A  TM=3.229E-01  e=3.785E+00  Escherichia coli

Foldseek 3Di:
DDDQDPQDPVLVVLLLLVLQLLLVQLLVLLVQLVVLVVLLVVLCVQCVVVPCPDPRNVVSVVCNLVSLVSNQLSLLSSLLGDHCVPFDSSQWDADPVQWIKGWDDDPNDIWMKIWGADCQATWIQTRVQCKIFGTDNSYTDDMDHDDPVDDDPDDPALVVLSCLLSVHPDCPVVPPSSRVSLVSLQDPCNCVVPPHRHNVCSSVSSSVSSVVSSVVSVVSNVVSDPDPPPPDDDDDDDDDDDDDDDDDDDDDDDDDDDDDDDDDDDDDDDDDDDDDDDDDDDDDDDD